Protein AF-A0A914YBI6-F1 (afdb_monomer_lite)

InterPro domains:
  IPR028796 Tetratricopeptide repeat protein 8 [PTHR44177] (3-192)

Radius of gyration: 20.81 Å; chains: 1; bounding box: 53×28×60 Å

pLDDT: mean 79.05, std 12.69, range [45.94, 95.12]

Organism: NCBI:txid310955

Sequence (202 aa):
MIAAWSLKLACFTEEVYVDELENDEAGLADTYMDDNAIATAARPGTSFNRPITSGKGPSPAVRPRSSTGRPISGMARPETRLKTGTMEQALRTSRTSRTARAVSSSTARQVRLGTASMIAQQDGPFVNLGRLNVDKYATDPQINRYLFEYIFMHEGDMRLAHQIAAAATKKSEYKDWYWKNALGKCYYRYGITVAIHLLIQS

Secondary structure (DSSP, 8-state):
-HHHHHHHHHHHHHHT---TTT-----HHHHHT----S-TTPPTTSSSSPPSS------TTTS-B-TTSPBPPSS--S------S-HHHHHHS-TTSSSSS---SSSTHHHHHTTHHHHS-TT--SS-GGG--HHHHHH-TTTHHHHHHIIIIII--HHHHHHHHHHHHHHTTT--HHHHHHHHHHHHHTT-HHHHHHHHH-

Foldseek 3Di:
DLVVVLVVLQVLLVVQDDPPVQLDAFALCCLAVDDPDPDPPDDPPRDPADDPDDDPDDDCVVFPAAPVRHGDDPDATQPQDYNDDHSVVCVVDAQCSRGVDGHDNGSCVLVVLQVVQVVPDPPHHPDDLVPDDLLVQLLDPSRLVSVLSSCVRRNVPLVSSLSSLVNNCVNVVVPDVVSLVSNLSSCVVVVNNVVNVVSVVD

Structure (mmCIF, N/CA/C/O backbone):
data_AF-A0A914YBI6-F1
#
_entry.id   AF-A0A914YBI6-F1
#
loop_
_atom_site.group_PDB
_atom_site.id
_atom_site.type_symbol
_atom_site.label_atom_id
_atom_site.label_alt_id
_atom_site.label_comp_id
_atom_site.label_asym_id
_atom_site.label_entity_id
_atom_site.label_seq_id
_atom_site.pdbx_PDB_ins_code
_atom_site.Cartn_x
_atom_site.Cartn_y
_atom_site.Cartn_z
_atom_site.occupancy
_atom_site.B_iso_or_equiv
_atom_site.auth_seq_id
_atom_site.auth_comp_id
_atom_site.auth_asym_id
_atom_site.auth_atom_id
_atom_site.pdbx_PDB_model_num
ATOM 1 N N . MET A 1 1 ? -7.830 5.668 30.122 1.00 60.09 1 MET A N 1
ATOM 2 C CA . MET A 1 1 ? -7.020 4.504 29.687 1.00 60.09 1 MET A CA 1
ATOM 3 C C . MET A 1 1 ? -6.775 4.469 28.179 1.00 60.09 1 MET A C 1
ATOM 5 O O . MET A 1 1 ? -5.636 4.233 27.808 1.00 60.09 1 MET A O 1
ATOM 9 N N . ILE A 1 2 ? -7.765 4.761 27.320 1.00 73.06 2 ILE A N 1
ATOM 10 C CA . ILE A 1 2 ? -7.599 4.730 25.846 1.00 73.06 2 ILE A CA 1
ATOM 11 C C . ILE A 1 2 ? -6.466 5.654 25.354 1.00 73.06 2 ILE A C 1
ATOM 13 O O . ILE A 1 2 ? -5.657 5.219 24.548 1.00 73.06 2 ILE A O 1
ATOM 17 N N . ALA A 1 3 ? -6.328 6.859 25.923 1.00 81.75 3 ALA A N 1
ATOM 18 C CA . ALA A 1 3 ? -5.287 7.819 25.532 1.00 81.75 3 ALA A CA 1
ATOM 19 C C . ALA A 1 3 ? -3.837 7.333 25.755 1.00 81.75 3 ALA A C 1
ATOM 21 O O . ALA A 1 3 ? -2.952 7.621 24.958 1.00 81.75 3 ALA A O 1
ATOM 22 N N . ALA A 1 4 ? -3.577 6.582 26.832 1.00 87.56 4 ALA A N 1
ATOM 23 C CA . ALA A 1 4 ? -2.241 6.031 27.085 1.00 87.56 4 ALA A CA 1
ATOM 24 C C . ALA A 1 4 ? -1.927 4.866 26.132 1.00 87.56 4 ALA A C 1
ATOM 26 O O . ALA A 1 4 ? -0.788 4.690 25.707 1.00 87.56 4 ALA A O 1
ATOM 27 N N . TRP A 1 5 ? -2.953 4.088 25.776 1.00 89.25 5 TRP A N 1
ATOM 28 C CA . TRP A 1 5 ? -2.849 3.017 24.789 1.00 89.25 5 TRP A CA 1
ATOM 29 C C . TRP A 1 5 ? -2.563 3.560 23.390 1.00 89.25 5 TRP A C 1
ATOM 31 O O . TRP A 1 5 ? -1.611 3.114 22.758 1.00 89.25 5 TRP A O 1
ATOM 41 N N . SER A 1 6 ? -3.330 4.550 22.929 1.00 90.69 6 SER A N 1
ATOM 42 C CA . SER A 1 6 ? -3.111 5.184 21.626 1.00 90.69 6 SER A CA 1
ATOM 43 C C . SER A 1 6 ? -1.732 5.834 21.533 1.00 90.69 6 SER A C 1
ATOM 45 O O . SER A 1 6 ? -1.057 5.667 20.524 1.00 90.69 6 SER A O 1
ATOM 47 N N . LEU A 1 7 ? -1.275 6.497 22.604 1.00 91.81 7 LEU A N 1
ATOM 48 C CA . LEU A 1 7 ? 0.065 7.081 22.655 1.00 91.81 7 LEU A CA 1
ATOM 49 C C . LEU A 1 7 ? 1.153 6.012 22.506 1.00 91.81 7 LEU A C 1
ATOM 51 O O . LEU A 1 7 ? 2.072 6.183 21.716 1.00 91.81 7 LEU A O 1
ATOM 55 N N . LYS A 1 8 ? 1.034 4.890 23.223 1.00 90.62 8 LYS A N 1
ATOM 56 C CA . LYS A 1 8 ? 2.017 3.805 23.140 1.00 90.62 8 LYS A CA 1
ATOM 57 C C . LYS A 1 8 ? 2.046 3.148 21.754 1.00 90.62 8 LYS A C 1
ATOM 59 O O . LYS A 1 8 ? 3.130 2.891 21.243 1.00 90.62 8 LYS A O 1
ATOM 64 N N . LEU A 1 9 ? 0.882 2.939 21.127 1.00 91.19 9 LEU A N 1
ATOM 65 C CA . LEU A 1 9 ? 0.789 2.459 19.739 1.00 91.19 9 LEU A CA 1
ATOM 66 C C . LEU A 1 9 ? 1.473 3.421 18.760 1.00 91.19 9 LEU A C 1
ATOM 68 O O . LEU A 1 9 ? 2.223 2.979 17.891 1.00 91.19 9 LEU A O 1
ATOM 72 N N . ALA A 1 10 ? 1.246 4.726 18.927 1.00 91.56 10 ALA A N 1
ATOM 73 C CA . ALA A 1 10 ? 1.882 5.749 18.108 1.00 91.56 10 ALA A CA 1
ATOM 74 C C . ALA A 1 10 ? 3.407 5.726 18.279 1.00 91.56 10 ALA A C 1
ATOM 76 O O . ALA A 1 10 ? 4.119 5.649 17.287 1.00 91.56 10 ALA A O 1
ATOM 77 N N . CYS A 1 11 ? 3.917 5.686 19.516 1.00 90.94 11 CYS A N 1
ATOM 78 C CA . CYS A 1 11 ? 5.358 5.612 19.770 1.00 90.94 11 CYS A CA 1
ATOM 79 C C . CYS A 1 11 ? 6.018 4.396 19.103 1.00 90.94 11 CYS A C 1
ATOM 81 O O . CYS A 1 11 ? 7.064 4.550 18.482 1.00 90.94 11 CYS A O 1
ATOM 83 N N . PHE A 1 12 ? 5.403 3.211 19.184 1.00 88.06 12 PHE A N 1
ATOM 84 C CA . PHE A 1 12 ? 5.944 2.021 18.516 1.00 88.06 12 PHE A CA 1
ATOM 85 C C . PHE A 1 12 ? 5.906 2.114 16.999 1.00 88.06 12 PHE A C 1
ATOM 87 O O . PHE A 1 12 ? 6.807 1.620 16.332 1.00 88.06 12 PHE A O 1
ATOM 94 N N . THR A 1 13 ? 4.872 2.743 16.451 1.00 89.62 13 THR A N 1
ATOM 95 C CA . THR A 1 13 ? 4.771 2.955 15.006 1.00 89.62 13 THR A CA 1
ATOM 96 C C . THR A 1 13 ? 5.862 3.912 14.532 1.00 89.62 13 THR A C 1
ATOM 98 O O . THR A 1 13 ? 6.544 3.609 13.560 1.00 89.62 13 THR A O 1
ATOM 101 N N . GLU A 1 14 ? 6.055 5.029 15.235 1.00 89.38 14 GLU A N 1
ATOM 102 C CA . GLU A 1 14 ? 7.053 6.058 14.912 1.00 89.38 14 GLU A CA 1
ATOM 103 C C . GLU A 1 14 ? 8.492 5.529 14.986 1.00 89.38 14 GLU A C 1
ATOM 105 O O . GLU A 1 14 ? 9.326 5.904 14.168 1.00 89.38 14 GLU A O 1
ATOM 110 N N . GLU A 1 15 ? 8.791 4.609 15.910 1.00 86.38 15 GLU A N 1
ATOM 111 C CA . GLU A 1 15 ? 10.123 3.995 16.030 1.00 86.38 15 GLU A CA 1
ATOM 112 C C . GLU A 1 15 ? 10.554 3.248 14.756 1.00 86.38 15 GLU A C 1
ATOM 114 O O . GLU A 1 15 ? 11.732 3.242 14.396 1.00 86.38 15 GLU A O 1
ATOM 119 N N . VAL A 1 16 ? 9.597 2.639 14.056 1.00 84.50 16 VAL A N 1
ATOM 120 C CA . VAL A 1 16 ? 9.834 1.844 12.842 1.00 84.50 16 VAL A CA 1
ATOM 121 C C . VAL A 1 16 ? 9.256 2.494 11.589 1.00 84.50 16 VAL A C 1
ATOM 123 O O . VAL A 1 16 ? 9.200 1.855 10.536 1.00 84.50 16 VAL A O 1
ATOM 126 N N . TYR A 1 17 ? 8.809 3.745 11.691 1.00 85.81 17 TYR A N 1
ATOM 127 C CA . TYR A 1 17 ? 8.121 4.413 10.602 1.00 85.81 17 TYR A CA 1
ATOM 128 C C . TYR A 1 17 ? 9.059 4.594 9.409 1.00 85.81 17 TYR A C 1
ATOM 130 O O . TYR A 1 17 ? 10.155 5.148 9.507 1.00 85.81 17 TYR A O 1
ATOM 138 N N . VAL A 1 18 ? 8.594 4.140 8.250 1.00 83.38 18 VAL A N 1
ATOM 139 C CA . VAL A 1 18 ? 9.231 4.373 6.958 1.00 83.38 18 VAL A CA 1
ATOM 140 C C . VAL A 1 18 ? 8.141 4.839 6.010 1.00 83.38 18 VAL A C 1
ATOM 142 O O . VAL A 1 18 ? 7.058 4.254 5.981 1.00 83.38 18 VAL A O 1
ATOM 145 N N . ASP A 1 19 ? 8.418 5.885 5.232 1.00 84.50 19 ASP A N 1
ATOM 146 C CA . ASP A 1 19 ? 7.475 6.333 4.213 1.00 84.50 19 ASP A CA 1
ATOM 147 C C . ASP A 1 19 ? 7.221 5.203 3.205 1.00 84.50 19 ASP A C 1
ATOM 149 O O . ASP A 1 19 ? 8.144 4.694 2.565 1.00 84.50 19 ASP A O 1
ATOM 153 N N . GLU A 1 20 ? 5.954 4.821 3.051 1.00 79.62 20 GLU A N 1
ATOM 154 C CA . GLU A 1 20 ? 5.527 3.768 2.131 1.00 79.62 20 GLU A CA 1
ATOM 155 C C . GLU A 1 20 ? 5.926 4.064 0.685 1.00 79.62 20 GLU A C 1
ATOM 157 O O . GLU A 1 20 ? 6.223 3.134 -0.061 1.00 79.62 20 GLU A O 1
ATOM 162 N N . LEU A 1 21 ? 5.963 5.341 0.289 1.00 79.75 21 LEU A N 1
ATOM 163 C CA . LEU A 1 21 ? 6.375 5.735 -1.060 1.00 79.75 21 LEU A CA 1
ATOM 164 C C . LEU A 1 21 ? 7.871 5.508 -1.300 1.00 79.75 21 LEU A C 1
ATOM 166 O O . LEU A 1 21 ? 8.291 5.290 -2.436 1.00 79.75 21 LEU A O 1
ATOM 170 N N . GLU A 1 22 ? 8.682 5.565 -0.245 1.00 77.12 22 GLU A N 1
ATOM 171 C CA . GLU A 1 22 ? 10.123 5.321 -0.324 1.00 77.12 22 GLU A CA 1
ATOM 172 C C . GLU A 1 22 ? 10.492 3.861 -0.046 1.00 77.12 22 GLU A C 1
ATOM 174 O O . GLU A 1 22 ? 11.567 3.409 -0.446 1.00 77.12 22 GLU A O 1
ATOM 179 N N . ASN A 1 23 ? 9.612 3.116 0.624 1.00 74.88 23 ASN A N 1
ATOM 180 C CA . ASN A 1 23 ? 9.827 1.728 1.020 1.00 74.88 23 ASN A CA 1
ATOM 181 C C . ASN A 1 23 ? 9.500 0.703 -0.079 1.00 74.88 23 ASN A C 1
ATOM 183 O O . ASN A 1 23 ? 9.579 -0.502 0.161 1.00 74.88 23 ASN A O 1
ATOM 187 N N . ASP A 1 24 ? 9.119 1.155 -1.270 1.00 73.19 24 ASP A N 1
ATOM 188 C CA . ASP A 1 24 ? 8.814 0.264 -2.381 1.00 73.19 24 ASP A CA 1
ATOM 189 C C . ASP A 1 24 ? 10.095 -0.463 -2.862 1.00 73.19 24 ASP A C 1
ATOM 191 O O . ASP A 1 24 ? 11.118 0.138 -3.211 1.00 73.19 24 ASP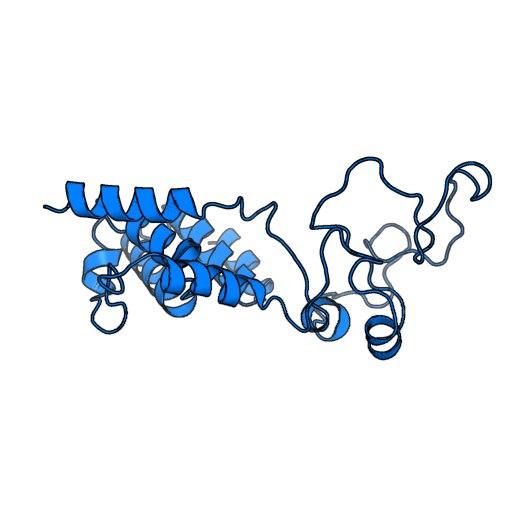 A O 1
ATOM 195 N N . GLU A 1 25 ? 10.077 -1.796 -2.783 1.00 72.94 25 GLU A N 1
ATOM 196 C CA . GLU A 1 25 ? 11.178 -2.688 -3.156 1.00 72.94 25 GLU A CA 1
ATOM 197 C C . GLU A 1 25 ? 10.581 -3.938 -3.807 1.00 72.94 25 GLU A C 1
ATOM 199 O O . GLU A 1 25 ? 9.980 -4.754 -3.123 1.00 72.94 25 GLU A O 1
ATOM 204 N N . ALA A 1 26 ? 10.764 -4.116 -5.118 1.00 75.19 26 ALA A N 1
ATOM 205 C CA . ALA A 1 26 ? 10.322 -5.323 -5.816 1.00 75.19 26 ALA A CA 1
ATOM 206 C C . ALA A 1 26 ? 11.330 -6.460 -5.653 1.00 75.19 26 ALA A C 1
ATOM 208 O O . ALA A 1 26 ? 12.518 -6.321 -5.972 1.00 75.19 26 ALA A O 1
ATOM 209 N N . GLY A 1 27 ? 10.827 -7.624 -5.247 1.00 78.62 27 GLY A N 1
ATOM 210 C CA . GLY A 1 27 ? 11.578 -8.869 -5.290 1.00 78.62 27 GLY A CA 1
ATOM 211 C C . GLY A 1 27 ? 11.772 -9.406 -6.712 1.00 78.62 27 GLY A C 1
ATOM 212 O O . GLY A 1 27 ? 11.232 -8.905 -7.706 1.00 78.62 27 GLY A O 1
ATOM 213 N N . LEU A 1 28 ? 12.535 -10.496 -6.812 1.00 80.50 28 LEU A N 1
ATOM 214 C CA . LEU A 1 28 ? 12.681 -11.257 -8.057 1.00 80.50 28 LEU A CA 1
ATOM 215 C C . LEU A 1 28 ? 11.335 -11.801 -8.562 1.00 80.50 28 LEU A C 1
ATOM 217 O O . LEU A 1 28 ? 11.080 -11.730 -9.762 1.00 80.50 28 LEU A O 1
ATOM 221 N N . ALA A 1 29 ? 10.484 -12.320 -7.674 1.00 82.00 29 ALA A N 1
ATOM 222 C CA . ALA A 1 29 ? 9.153 -12.815 -8.018 1.00 82.00 29 ALA A CA 1
ATOM 223 C C . ALA A 1 29 ? 8.290 -11.697 -8.618 1.00 82.00 29 ALA A C 1
ATOM 225 O O . ALA A 1 29 ? 7.817 -11.835 -9.740 1.00 82.00 29 ALA A O 1
ATOM 226 N N . ASP A 1 30 ? 8.214 -10.547 -7.951 1.00 79.06 30 ASP A N 1
ATOM 227 C CA . ASP A 1 30 ? 7.430 -9.396 -8.416 1.00 79.06 30 ASP A CA 1
ATOM 228 C C . ASP A 1 30 ? 7.964 -8.837 -9.751 1.00 79.06 30 ASP A C 1
ATOM 230 O O . ASP A 1 30 ? 7.225 -8.328 -10.582 1.00 79.06 30 ASP A O 1
ATOM 234 N N . THR A 1 31 ? 9.267 -8.964 -10.020 1.00 79.56 31 THR A N 1
ATOM 235 C CA . THR A 1 31 ? 9.859 -8.476 -11.279 1.00 79.56 31 THR A CA 1
ATOM 236 C C . THR A 1 31 ? 9.624 -9.423 -12.466 1.00 79.56 31 THR A C 1
ATOM 238 O O . THR A 1 31 ? 9.499 -8.979 -13.616 1.00 79.56 31 THR A O 1
ATOM 241 N N . TYR A 1 32 ? 9.644 -10.737 -12.223 1.00 81.06 32 TYR A N 1
ATOM 242 C CA . TYR A 1 32 ? 9.711 -11.754 -13.280 1.00 81.06 32 TYR A CA 1
ATOM 243 C C . TYR A 1 32 ? 8.461 -12.624 -13.409 1.00 81.06 32 TYR A C 1
ATOM 245 O O . TYR A 1 32 ? 8.204 -13.097 -14.513 1.00 81.06 32 TYR A O 1
ATOM 253 N N . MET A 1 33 ? 7.726 -12.846 -12.322 1.00 81.88 33 MET A N 1
ATOM 254 C CA . MET A 1 33 ? 6.535 -13.701 -12.271 1.00 81.88 33 MET A CA 1
ATOM 255 C C . MET A 1 33 ? 5.233 -12.897 -12.279 1.00 81.88 33 MET A C 1
ATOM 257 O O . MET A 1 33 ? 4.216 -13.437 -12.697 1.00 81.88 33 MET A O 1
ATOM 261 N N . ASP A 1 34 ? 5.261 -11.631 -11.850 1.00 74.44 34 ASP A N 1
ATOM 262 C CA . ASP A 1 34 ? 4.101 -10.745 -11.946 1.00 74.44 34 ASP A CA 1
ATOM 263 C C . ASP A 1 34 ? 3.957 -10.189 -13.376 1.00 74.44 34 ASP A C 1
ATOM 265 O O . ASP A 1 34 ? 4.899 -9.608 -13.937 1.00 74.44 34 ASP A O 1
ATOM 269 N N . ASP A 1 35 ? 2.781 -10.390 -13.975 1.00 75.19 35 ASP A N 1
ATOM 270 C CA . ASP A 1 35 ? 2.448 -9.958 -15.338 1.00 75.19 35 ASP A CA 1
ATOM 271 C C . ASP A 1 35 ? 1.210 -9.056 -15.351 1.00 75.19 35 ASP A C 1
ATOM 273 O O . ASP A 1 35 ? 0.178 -9.336 -15.954 1.00 75.19 35 ASP A O 1
ATOM 277 N N . ASN A 1 36 ? 1.333 -7.929 -14.654 1.00 77.88 36 ASN A N 1
ATOM 278 C CA . ASN A 1 36 ? 0.318 -6.876 -14.616 1.00 77.88 36 ASN A CA 1
ATOM 279 C C . ASN A 1 36 ? 0.344 -5.951 -15.858 1.00 77.88 36 ASN A C 1
ATOM 281 O O . ASN A 1 36 ? -0.454 -5.016 -15.964 1.00 77.88 36 ASN A O 1
ATOM 285 N N . ALA A 1 37 ? 1.269 -6.157 -16.804 1.00 78.81 37 ALA A N 1
ATOM 286 C CA . ALA A 1 37 ? 1.406 -5.310 -17.986 1.00 78.81 37 ALA A CA 1
ATOM 287 C C . ALA A 1 37 ? 0.453 -5.756 -19.108 1.00 78.81 37 ALA A C 1
ATOM 289 O O . ALA A 1 37 ? 0.643 -6.794 -19.726 1.00 78.81 37 ALA A O 1
ATOM 290 N N . ILE A 1 38 ? -0.529 -4.915 -19.448 1.00 83.06 38 ILE A N 1
ATOM 291 C CA . ILE A 1 38 ? -1.518 -5.228 -20.499 1.00 83.06 38 ILE A CA 1
ATOM 292 C C . ILE A 1 38 ? -0.862 -5.349 -21.888 1.00 83.06 38 ILE A C 1
ATOM 294 O O . ILE A 1 38 ? -1.262 -6.168 -22.713 1.00 83.06 38 ILE A O 1
ATOM 298 N N . ALA A 1 39 ? 0.141 -4.512 -22.172 1.00 81.62 39 ALA A N 1
ATOM 299 C CA . ALA A 1 39 ? 0.801 -4.462 -23.472 1.00 81.62 39 ALA A CA 1
ATOM 300 C C . ALA A 1 39 ? 2.165 -5.165 -23.437 1.00 81.62 39 ALA A C 1
ATOM 302 O O . ALA A 1 39 ? 3.121 -4.658 -22.850 1.00 81.62 39 ALA A O 1
ATOM 303 N N . THR A 1 40 ? 2.281 -6.285 -24.149 1.00 80.19 40 THR A N 1
ATOM 304 C CA . THR A 1 40 ? 3.539 -7.039 -24.306 1.00 80.19 40 THR A CA 1
ATOM 305 C C . THR A 1 40 ? 4.517 -6.367 -25.275 1.00 80.19 40 THR A C 1
ATOM 307 O O . THR A 1 40 ? 5.728 -6.397 -25.065 1.00 80.19 40 THR A O 1
ATOM 310 N N . ALA A 1 41 ? 3.996 -5.701 -26.311 1.00 82.38 41 ALA A N 1
ATOM 311 C CA . ALA A 1 41 ? 4.760 -4.971 -27.324 1.00 82.38 41 ALA A CA 1
ATOM 312 C C . ALA A 1 41 ? 4.323 -3.498 -27.385 1.00 82.38 41 ALA A C 1
ATOM 314 O O . ALA A 1 41 ? 3.812 -3.010 -28.395 1.00 82.38 41 ALA A O 1
ATOM 315 N N . ALA A 1 42 ? 4.485 -2.788 -26.268 1.00 82.44 42 ALA A N 1
ATOM 316 C CA . ALA A 1 42 ? 4.172 -1.366 -26.195 1.00 82.44 42 ALA A CA 1
ATOM 317 C C . ALA A 1 42 ? 4.996 -0.556 -27.214 1.00 82.44 42 ALA A C 1
ATOM 319 O O . ALA A 1 42 ? 6.178 -0.827 -27.447 1.00 82.44 42 ALA A O 1
ATOM 320 N N . ARG A 1 43 ? 4.377 0.472 -27.806 1.00 83.25 43 ARG A N 1
ATOM 321 C CA . ARG A 1 43 ? 5.073 1.383 -28.722 1.00 83.25 43 ARG A CA 1
ATOM 322 C C . ARG A 1 43 ? 6.233 2.079 -27.985 1.00 83.25 43 ARG A C 1
ATOM 324 O O . ARG A 1 43 ? 6.131 2.347 -26.784 1.00 83.25 43 ARG A O 1
ATOM 331 N N . PRO A 1 44 ? 7.346 2.406 -28.669 1.00 81.31 44 PRO A N 1
ATOM 332 C CA . PRO A 1 44 ? 8.437 3.148 -28.045 1.00 81.31 44 PRO A CA 1
ATOM 333 C C . PRO A 1 44 ? 7.934 4.448 -27.403 1.00 81.31 44 PRO A C 1
ATOM 335 O O . PRO A 1 44 ? 7.247 5.234 -28.048 1.00 81.31 44 PRO A O 1
ATOM 338 N N . GLY A 1 45 ? 8.271 4.661 -26.129 1.00 80.44 45 GLY A N 1
ATOM 339 C CA . GLY A 1 45 ? 7.836 5.832 -25.360 1.00 80.44 45 GLY A CA 1
ATOM 340 C C . GLY A 1 45 ? 6.488 5.688 -24.644 1.00 80.44 45 GLY A C 1
ATOM 341 O O . GLY A 1 45 ? 6.154 6.560 -23.851 1.00 80.44 45 GLY A O 1
ATOM 342 N N . THR A 1 46 ? 5.742 4.595 -24.846 1.00 86.38 46 THR A N 1
ATOM 343 C CA . THR A 1 46 ? 4.467 4.340 -24.142 1.00 86.38 46 THR A CA 1
ATOM 344 C C . THR A 1 46 ? 4.589 3.293 -23.030 1.00 86.38 46 THR A C 1
ATOM 346 O O . THR A 1 46 ? 3.581 2.800 -22.534 1.00 86.38 46 THR A O 1
ATOM 349 N N . SER A 1 47 ? 5.812 2.905 -22.655 1.00 81.75 47 SER A N 1
ATOM 350 C CA . SER A 1 47 ? 6.082 2.049 -21.495 1.00 81.75 47 SER A CA 1
ATOM 351 C C . SER A 1 47 ? 7.415 2.411 -20.842 1.00 81.75 47 SER A C 1
ATOM 353 O O . SER A 1 47 ? 8.288 3.006 -21.477 1.00 81.75 47 SER A O 1
ATOM 355 N N . PHE A 1 48 ? 7.585 2.014 -19.579 1.00 78.62 48 PHE A N 1
ATOM 356 C CA . PHE A 1 48 ? 8.850 2.163 -18.851 1.00 78.62 48 PHE A CA 1
ATOM 357 C C . PHE A 1 48 ? 9.895 1.093 -19.208 1.00 78.62 48 PHE A C 1
ATOM 359 O O . PHE A 1 48 ? 11.074 1.240 -18.855 1.00 78.62 48 PHE A O 1
ATOM 366 N N . ASN A 1 49 ? 9.491 0.035 -19.924 1.00 75.00 49 ASN A N 1
ATOM 367 C CA . ASN A 1 49 ? 10.420 -0.946 -20.474 1.00 75.00 49 ASN A CA 1
ATOM 368 C C . ASN A 1 49 ? 11.303 -0.279 -21.528 1.00 75.00 49 ASN A C 1
ATOM 370 O O . ASN A 1 49 ? 10.864 0.578 -22.294 1.00 75.00 49 ASN A O 1
ATOM 374 N N . ARG A 1 50 ? 12.589 -0.648 -21.545 1.00 66.88 50 ARG A N 1
ATOM 375 C CA . ARG A 1 50 ? 13.554 -0.000 -22.435 1.00 66.88 50 ARG A CA 1
ATOM 376 C C . ARG A 1 50 ? 13.141 -0.241 -23.895 1.00 66.88 50 ARG A C 1
ATOM 378 O O . ARG A 1 50 ? 13.062 -1.404 -24.291 1.00 66.88 50 ARG A O 1
ATOM 385 N N . PRO A 1 51 ? 12.943 0.809 -24.711 1.00 60.38 51 PRO A N 1
ATOM 386 C CA . PRO A 1 51 ? 12.765 0.619 -26.140 1.00 60.38 51 PRO A CA 1
ATOM 387 C C . PRO A 1 51 ? 14.062 0.059 -26.744 1.00 60.38 51 PRO A C 1
ATOM 389 O O . PRO A 1 51 ? 15.164 0.373 -26.293 1.00 60.38 51 PRO A O 1
ATOM 392 N N . ILE A 1 52 ? 13.937 -0.789 -27.766 1.00 61.31 52 ILE A N 1
ATOM 393 C CA . ILE A 1 52 ? 15.081 -1.387 -28.485 1.00 61.31 52 ILE A CA 1
ATOM 394 C C . ILE A 1 52 ? 15.840 -0.321 -29.309 1.00 61.31 52 ILE A C 1
ATOM 396 O O . ILE A 1 52 ? 16.949 -0.556 -29.780 1.00 61.31 52 ILE A O 1
ATOM 400 N N . THR A 1 53 ? 15.278 0.880 -29.454 1.00 61.72 53 THR A N 1
ATOM 401 C CA . THR A 1 53 ? 15.873 1.981 -30.212 1.00 61.72 53 THR A CA 1
ATOM 402 C C . THR A 1 53 ? 17.041 2.641 -29.467 1.00 61.72 53 THR A C 1
ATOM 404 O O . THR A 1 53 ? 17.009 2.847 -28.252 1.00 61.72 53 THR A O 1
ATOM 407 N N . SER A 1 54 ? 18.096 2.995 -30.207 1.00 59.16 54 SER A N 1
ATOM 408 C CA . SER A 1 54 ? 19.265 3.710 -29.684 1.00 59.16 54 SER A CA 1
ATOM 409 C C . SER A 1 54 ? 18.862 5.083 -29.138 1.00 59.16 54 SER A C 1
ATOM 411 O O . SER A 1 54 ? 18.449 5.966 -29.888 1.00 59.16 54 SER A O 1
ATOM 413 N N . GLY A 1 55 ? 18.966 5.267 -27.821 1.00 62.59 55 GLY A N 1
ATOM 414 C CA . GLY A 1 55 ? 18.638 6.534 -27.169 1.00 62.59 55 GLY A CA 1
ATOM 415 C C . GLY A 1 55 ? 19.632 7.644 -27.524 1.00 62.59 55 GLY A C 1
ATOM 416 O O . GLY A 1 55 ? 20.844 7.432 -27.487 1.00 62.59 55 GLY A O 1
ATOM 417 N N . LYS A 1 56 ? 19.122 8.848 -27.810 1.00 65.31 56 LYS A N 1
ATOM 418 C CA . LYS A 1 56 ? 19.915 10.086 -27.841 1.00 65.31 56 LYS A CA 1
ATOM 419 C C . LYS A 1 56 ? 20.339 10.425 -26.408 1.00 65.31 56 LYS A C 1
ATOM 421 O O . LYS A 1 56 ? 19.573 11.018 -25.657 1.00 65.31 56 LYS A O 1
ATOM 426 N N . GLY A 1 57 ? 21.529 9.998 -26.006 1.00 73.50 57 GLY A N 1
ATOM 427 C CA . GLY A 1 57 ? 22.087 10.262 -24.682 1.00 73.50 57 GLY A CA 1
ATOM 428 C C . GLY A 1 57 ? 23.615 10.301 -24.714 1.00 73.50 57 GLY A C 1
ATOM 429 O O . GLY A 1 57 ? 24.209 9.894 -25.715 1.00 73.50 57 GLY A O 1
ATOM 430 N N . PRO A 1 58 ? 24.258 10.798 -23.642 1.00 76.81 58 PRO A N 1
ATOM 431 C CA . PRO A 1 58 ? 25.712 10.853 -23.557 1.00 76.81 58 PRO A CA 1
ATOM 432 C C . PRO A 1 58 ? 26.311 9.462 -23.765 1.00 76.81 58 PRO A C 1
ATOM 434 O O . PRO A 1 58 ? 25.792 8.459 -23.262 1.00 76.81 58 PRO A O 1
ATOM 437 N N . SER A 1 59 ? 27.397 9.409 -24.535 1.00 79.94 59 SER A N 1
ATOM 438 C CA . SER A 1 59 ? 28.067 8.154 -24.843 1.00 79.94 59 SER A CA 1
ATOM 439 C C . SER A 1 59 ? 28.658 7.531 -23.568 1.00 79.94 59 SER A C 1
ATOM 441 O O . SER A 1 59 ? 28.902 8.232 -22.581 1.00 79.94 59 SER A O 1
ATOM 443 N N . PRO A 1 60 ? 28.938 6.218 -23.566 1.00 79.88 60 PRO A N 1
ATOM 444 C CA . PRO A 1 60 ? 29.503 5.534 -22.398 1.00 79.88 60 PRO A CA 1
ATOM 445 C C . PRO A 1 60 ? 30.889 6.062 -22.018 1.00 79.88 60 PRO A C 1
ATOM 447 O O . PRO A 1 60 ? 31.295 5.933 -20.870 1.00 79.88 60 PRO A O 1
ATOM 450 N N . ALA A 1 61 ? 31.591 6.662 -22.985 1.00 84.38 61 ALA A N 1
ATOM 451 C CA . ALA A 1 61 ? 32.866 7.334 -22.775 1.00 84.38 61 ALA A CA 1
ATOM 452 C C . ALA A 1 61 ? 32.720 8.630 -21.958 1.00 84.38 61 ALA A C 1
ATOM 454 O O . ALA A 1 61 ? 33.654 9.023 -21.272 1.00 84.38 61 ALA A O 1
ATOM 455 N N . VAL A 1 62 ? 31.553 9.283 -22.018 1.00 86.31 62 VAL A N 1
ATOM 456 C CA . VAL A 1 62 ? 31.263 10.528 -21.289 1.00 86.31 62 VAL A CA 1
ATOM 457 C C . VAL A 1 62 ? 30.556 10.249 -19.963 1.00 86.31 62 VAL A C 1
ATOM 459 O O . VAL A 1 62 ? 30.792 10.947 -18.981 1.00 86.31 62 VAL A O 1
ATOM 462 N N . ARG A 1 63 ? 29.680 9.236 -19.906 1.00 84.00 63 ARG A N 1
ATOM 463 C CA . ARG A 1 63 ? 28.957 8.875 -18.681 1.00 84.00 63 ARG A CA 1
ATOM 464 C C . ARG A 1 63 ? 28.933 7.359 -18.479 1.00 84.00 63 ARG A C 1
ATOM 466 O O . ARG A 1 63 ? 28.354 6.657 -19.316 1.00 84.00 63 ARG A O 1
ATOM 473 N N . PRO A 1 64 ? 29.471 6.852 -17.352 1.00 84.56 64 PRO A N 1
ATOM 474 C CA . PRO A 1 64 ? 29.371 5.442 -17.013 1.00 84.56 64 PRO A CA 1
ATOM 475 C C . PRO A 1 64 ? 27.914 4.977 -17.007 1.00 84.56 64 PRO A C 1
ATOM 477 O O . PRO A 1 64 ? 26.991 5.724 -16.660 1.00 84.56 64 PRO A O 1
ATOM 480 N N . ARG A 1 65 ? 27.697 3.727 -17.404 1.00 80.56 65 ARG A N 1
ATOM 481 C CA . ARG A 1 65 ? 26.365 3.122 -17.473 1.00 80.56 65 ARG A CA 1
ATOM 482 C C . ARG A 1 65 ? 26.290 1.938 -16.524 1.00 80.56 65 ARG A C 1
ATOM 484 O O . ARG A 1 65 ? 27.282 1.246 -16.318 1.00 80.56 65 ARG A O 1
ATOM 491 N N . SER A 1 66 ? 25.109 1.697 -15.972 1.00 75.50 66 SER A N 1
ATOM 492 C CA . SER A 1 66 ? 24.807 0.450 -15.278 1.00 75.50 66 SER A CA 1
ATOM 493 C C . SER A 1 66 ? 24.875 -0.738 -16.248 1.00 75.50 66 SER A C 1
ATOM 495 O O . SER A 1 66 ? 24.873 -0.570 -17.473 1.00 75.50 66 SER A O 1
ATOM 497 N N . SER A 1 67 ? 24.849 -1.959 -15.707 1.00 68.69 67 SER A N 1
ATOM 498 C CA . SER A 1 67 ? 24.772 -3.204 -16.491 1.00 68.69 67 SER A CA 1
ATOM 499 C C . SER A 1 67 ? 23.569 -3.254 -17.446 1.00 68.69 67 SER A C 1
ATOM 501 O O . SER A 1 67 ? 23.593 -3.963 -18.448 1.00 68.69 67 SER A O 1
ATOM 503 N N . THR A 1 68 ? 22.531 -2.458 -17.182 1.00 67.50 68 THR A N 1
ATOM 504 C CA . THR A 1 68 ? 21.325 -2.343 -18.013 1.00 67.50 68 THR A CA 1
ATOM 505 C C . THR A 1 68 ? 21.442 -1.287 -19.121 1.00 67.50 68 THR A C 1
ATOM 507 O O . THR A 1 68 ? 20.508 -1.075 -19.903 1.00 67.50 68 THR A O 1
ATOM 510 N N . GLY A 1 69 ? 22.598 -0.624 -19.230 1.00 71.38 69 GLY A N 1
ATOM 511 C CA . GLY A 1 69 ? 22.894 0.380 -20.249 1.00 71.38 69 GLY A CA 1
ATOM 512 C C . GLY A 1 69 ? 22.250 1.743 -19.993 1.00 71.38 69 GLY A C 1
ATOM 513 O O . GLY A 1 69 ? 22.295 2.593 -20.883 1.00 71.38 69 GLY A O 1
ATOM 514 N N . ARG A 1 70 ? 21.663 1.977 -18.810 1.00 75.38 70 ARG A N 1
ATOM 515 C CA . ARG A 1 70 ? 21.239 3.320 -18.394 1.00 75.38 70 ARG A CA 1
ATOM 516 C C . ARG A 1 70 ? 22.426 4.072 -17.792 1.00 75.38 70 ARG A C 1
ATOM 518 O O . ARG A 1 70 ? 23.178 3.478 -17.021 1.00 75.38 70 ARG A O 1
ATOM 525 N N . PRO A 1 71 ? 22.616 5.358 -18.114 1.00 80.00 71 PRO A N 1
ATOM 526 C CA . PRO A 1 71 ? 23.614 6.173 -17.436 1.00 80.00 71 PRO A CA 1
ATOM 527 C C . PRO A 1 71 ? 23.379 6.190 -15.922 1.00 80.00 71 PRO A C 1
ATOM 529 O O . PRO A 1 71 ? 22.230 6.265 -15.482 1.00 80.00 71 PRO A O 1
ATOM 532 N N . ILE A 1 72 ? 24.452 6.124 -15.132 1.00 80.94 72 ILE A N 1
ATOM 533 C CA . ILE A 1 72 ? 24.355 6.127 -13.664 1.00 80.94 72 ILE A CA 1
ATOM 534 C C . ILE A 1 72 ? 23.678 7.414 -13.168 1.00 80.94 72 ILE A C 1
ATOM 536 O O . ILE A 1 72 ? 24.037 8.509 -13.606 1.00 80.94 72 ILE A O 1
ATOM 540 N N . SER A 1 73 ? 22.669 7.293 -12.300 1.00 81.62 73 SER A N 1
ATOM 541 C CA . SER A 1 73 ? 21.974 8.434 -11.681 1.00 81.62 73 SER A CA 1
ATOM 542 C C . SER A 1 73 ? 22.824 9.050 -10.566 1.00 81.62 73 SER A C 1
ATOM 544 O O . SER A 1 73 ? 23.568 8.333 -9.906 1.00 81.62 73 SER A O 1
ATOM 546 N N . GLY A 1 74 ? 22.690 10.361 -10.337 1.00 84.62 74 GLY A N 1
ATOM 547 C CA . GLY A 1 74 ? 23.291 11.038 -9.178 1.00 84.62 74 GLY A CA 1
ATOM 548 C C . GLY A 1 74 ? 22.492 10.869 -7.879 1.00 84.62 74 GLY A C 1
ATOM 549 O O . GLY A 1 74 ? 22.990 11.200 -6.813 1.00 84.62 74 GLY A O 1
ATOM 550 N N . MET A 1 75 ? 21.265 10.344 -7.965 1.00 81.88 75 MET A N 1
ATOM 551 C CA . MET A 1 75 ? 20.399 10.067 -6.819 1.00 81.88 75 MET A CA 1
ATOM 552 C C . MET A 1 75 ? 20.096 8.571 -6.753 1.00 81.88 75 MET A C 1
ATOM 554 O O . MET A 1 75 ? 19.557 8.010 -7.714 1.00 81.88 75 MET A O 1
ATOM 558 N N . ALA A 1 76 ? 20.423 7.947 -5.621 1.00 74.06 76 ALA A N 1
ATOM 559 C CA . ALA A 1 76 ? 20.062 6.570 -5.315 1.00 74.06 76 ALA A CA 1
ATOM 560 C C . ALA A 1 76 ? 18.710 6.551 -4.594 1.00 74.06 76 ALA A C 1
ATOM 562 O O . ALA A 1 76 ? 18.550 7.174 -3.548 1.00 74.06 76 ALA A O 1
ATOM 563 N N . ARG A 1 77 ? 17.736 5.837 -5.158 1.00 74.06 77 ARG A N 1
ATOM 564 C CA . ARG A 1 77 ? 16.445 5.552 -4.520 1.00 74.06 77 ARG A CA 1
ATOM 565 C C . ARG A 1 77 ? 16.256 4.033 -4.456 1.00 74.06 77 ARG A C 1
ATOM 567 O O . ARG A 1 77 ? 16.756 3.355 -5.363 1.00 74.06 77 ARG A O 1
ATOM 574 N N . PRO A 1 78 ? 15.577 3.490 -3.426 1.00 66.38 78 PRO A N 1
ATOM 575 C CA . PRO A 1 78 ? 15.249 2.059 -3.349 1.00 66.38 78 PRO A CA 1
ATOM 576 C C . PRO A 1 78 ? 14.612 1.553 -4.655 1.00 66.38 78 PRO A C 1
ATOM 578 O O . PRO A 1 78 ? 15.071 0.575 -5.249 1.00 66.38 78 PRO A O 1
ATOM 581 N N . GLU A 1 79 ? 13.691 2.358 -5.181 1.00 64.38 79 GLU A N 1
ATOM 582 C CA . GLU A 1 79 ? 13.041 2.258 -6.484 1.00 64.38 79 GLU A CA 1
ATOM 583 C C . GLU A 1 79 ? 13.968 2.647 -7.657 1.00 64.38 79 GLU A C 1
ATOM 585 O O . GLU A 1 79 ? 13.992 3.786 -8.128 1.00 64.38 79 GLU A O 1
ATOM 590 N N . THR A 1 80 ? 14.735 1.694 -8.190 1.00 61.94 80 THR A N 1
ATOM 591 C CA . THR A 1 80 ? 15.433 1.849 -9.485 1.00 61.94 80 THR A CA 1
ATOM 592 C C . THR A 1 80 ? 15.152 0.652 -10.395 1.00 61.94 80 THR A C 1
ATOM 594 O O . THR A 1 80 ? 16.040 -0.103 -10.772 1.00 61.94 80 THR A O 1
ATOM 597 N N . ARG A 1 81 ? 13.879 0.427 -10.755 1.00 63.47 81 ARG A N 1
ATOM 598 C CA . ARG A 1 81 ? 13.490 -0.782 -11.502 1.00 63.47 81 ARG A CA 1
ATOM 599 C C . ARG A 1 81 ? 13.979 -0.776 -12.959 1.00 63.47 81 ARG A C 1
ATOM 601 O O . ARG A 1 81 ? 13.707 0.149 -13.727 1.00 63.47 81 ARG A O 1
ATOM 608 N N . LEU A 1 82 ? 14.625 -1.874 -13.366 1.00 59.59 82 LEU A N 1
ATOM 609 C CA . LEU A 1 82 ? 14.730 -2.312 -14.761 1.00 59.59 82 LEU A CA 1
ATOM 610 C C . LEU A 1 82 ? 14.579 -3.836 -14.858 1.00 59.59 82 LEU A C 1
ATOM 612 O O . LEU A 1 82 ? 15.471 -4.585 -14.454 1.00 59.59 82 LEU A O 1
ATOM 616 N N . LYS A 1 83 ? 13.481 -4.288 -15.473 1.00 66.00 83 LYS A N 1
ATOM 617 C CA . LYS A 1 83 ? 13.312 -5.669 -15.939 1.00 66.00 83 LYS A CA 1
ATOM 618 C C . LYS A 1 83 ? 14.239 -5.888 -17.139 1.00 66.00 83 LYS A C 1
ATOM 620 O O . LYS A 1 83 ? 14.009 -5.347 -18.218 1.00 66.00 83 LYS A O 1
ATOM 625 N N . THR A 1 84 ? 15.326 -6.636 -16.947 1.00 61.91 84 THR A N 1
ATOM 626 C CA . THR A 1 84 ? 16.266 -7.001 -18.024 1.00 61.91 84 THR A CA 1
ATOM 627 C C . THR A 1 84 ? 16.752 -8.438 -17.871 1.00 61.91 84 THR A C 1
ATOM 629 O O . THR A 1 84 ? 17.194 -8.827 -16.786 1.00 61.91 84 THR A O 1
ATOM 632 N N . GLY A 1 85 ? 16.737 -9.200 -18.966 1.00 73.06 85 GLY A N 1
ATOM 633 C CA . GLY A 1 85 ? 17.226 -10.581 -19.002 1.00 73.06 85 GLY A CA 1
ATOM 634 C C . GLY A 1 85 ? 16.247 -11.592 -18.409 1.00 73.06 85 GLY A C 1
ATOM 635 O O . GLY A 1 85 ? 15.072 -11.287 -18.230 1.00 73.06 85 GLY A O 1
ATOM 636 N N . THR A 1 86 ? 16.735 -12.791 -18.103 1.00 82.50 86 THR A N 1
ATOM 637 C CA . THR A 1 86 ? 15.957 -13.880 -17.491 1.00 82.50 86 THR A CA 1
ATOM 638 C C . THR A 1 86 ? 16.123 -13.906 -15.968 1.00 82.50 86 THR A C 1
ATOM 640 O O . THR A 1 86 ? 17.053 -13.303 -15.423 1.00 82.50 86 THR A O 1
ATOM 643 N N . MET A 1 87 ? 15.249 -14.636 -15.266 1.00 83.19 87 MET A N 1
ATOM 644 C CA . MET A 1 87 ? 15.393 -14.861 -13.820 1.00 83.19 87 MET A CA 1
ATOM 645 C C . MET A 1 87 ? 16.723 -15.563 -13.483 1.00 83.19 87 MET A C 1
ATOM 647 O O . MET A 1 87 ? 17.394 -15.171 -12.533 1.00 83.19 87 MET A O 1
ATOM 651 N N . GLU A 1 88 ? 17.162 -16.534 -14.291 1.00 85.75 88 GLU A N 1
ATOM 652 C CA . GLU A 1 88 ? 18.455 -17.217 -14.111 1.00 85.75 88 GLU A CA 1
ATOM 653 C C . GLU A 1 88 ? 19.635 -16.234 -14.167 1.00 85.75 88 GLU A C 1
ATOM 655 O O . GLU A 1 88 ? 20.536 -16.271 -13.327 1.00 85.75 88 GLU A O 1
ATOM 660 N N . GLN A 1 89 ? 19.604 -15.291 -15.115 1.00 83.56 89 GLN A N 1
ATOM 661 C CA . GLN A 1 89 ? 20.608 -14.236 -15.196 1.00 83.56 89 GLN A CA 1
ATOM 662 C C . GLN A 1 89 ? 20.571 -13.331 -13.958 1.00 83.56 89 GLN A C 1
ATOM 664 O O . GLN A 1 89 ? 21.624 -12.925 -13.468 1.00 83.56 89 GLN A O 1
ATOM 669 N N . ALA A 1 90 ? 19.383 -13.016 -13.436 1.00 81.31 90 ALA A N 1
ATOM 670 C CA . ALA A 1 90 ? 19.245 -12.207 -12.229 1.00 81.31 90 ALA A CA 1
ATOM 671 C C . ALA A 1 90 ? 19.843 -12.899 -10.992 1.00 81.31 90 ALA A C 1
ATOM 673 O O . ALA A 1 90 ? 20.531 -12.238 -10.220 1.00 81.31 90 ALA A O 1
ATOM 674 N N . LEU A 1 91 ? 19.676 -14.219 -10.854 1.00 84.50 91 LEU A N 1
ATOM 675 C CA . LEU A 1 91 ? 20.265 -15.007 -9.761 1.00 84.50 91 LEU A CA 1
ATOM 676 C C . LEU A 1 91 ? 21.796 -15.092 -9.833 1.00 84.50 91 LEU A C 1
ATOM 678 O O . LEU A 1 91 ? 22.459 -15.136 -8.801 1.00 84.50 91 LEU A O 1
ATOM 682 N N . ARG A 1 92 ? 22.367 -15.093 -11.044 1.00 85.88 92 ARG A N 1
ATOM 683 C CA . ARG A 1 92 ? 23.826 -15.115 -11.264 1.00 85.88 92 ARG A CA 1
ATOM 684 C C . ARG A 1 92 ? 24.493 -13.742 -11.167 1.00 85.88 92 ARG A C 1
ATOM 686 O O . ARG A 1 92 ? 25.718 -13.658 -11.168 1.00 85.88 92 ARG A O 1
ATOM 693 N N . THR A 1 93 ? 23.716 -12.662 -11.119 1.00 82.56 93 THR A N 1
ATOM 694 C CA . THR A 1 93 ? 24.244 -11.295 -11.042 1.00 82.56 93 THR A CA 1
ATOM 695 C C . THR A 1 93 ? 24.323 -10.838 -9.580 1.00 82.56 93 THR A C 1
ATOM 697 O O . THR A 1 93 ? 23.552 -11.284 -8.736 1.00 82.56 93 THR A O 1
ATOM 700 N N . SER A 1 94 ? 25.234 -9.910 -9.261 1.00 81.25 94 SER A N 1
ATOM 701 C CA . SER A 1 94 ? 25.289 -9.283 -7.932 1.00 81.25 94 SER A CA 1
ATOM 702 C C . SER A 1 94 ? 23.923 -8.730 -7.493 1.00 81.25 94 SER A C 1
ATOM 704 O O . SER A 1 94 ? 23.244 -8.037 -8.258 1.00 81.25 94 SER A O 1
ATOM 706 N N . ARG A 1 95 ? 23.557 -8.978 -6.229 1.00 80.31 95 ARG A N 1
ATOM 707 C CA . ARG A 1 95 ? 22.260 -8.606 -5.631 1.00 80.31 95 ARG A CA 1
ATOM 708 C C . ARG A 1 95 ? 22.025 -7.100 -5.508 1.00 80.31 95 ARG A C 1
ATOM 710 O O . ARG A 1 95 ? 20.898 -6.704 -5.267 1.00 80.31 95 ARG A O 1
ATOM 717 N N . THR A 1 96 ? 23.054 -6.271 -5.654 1.00 78.50 96 THR A N 1
ATOM 718 C CA . THR A 1 96 ? 22.958 -4.796 -5.621 1.00 78.50 96 THR A CA 1
ATOM 719 C C . THR A 1 96 ? 23.220 -4.167 -6.988 1.00 78.50 96 THR A C 1
ATOM 721 O O . THR A 1 96 ? 23.318 -2.954 -7.122 1.00 78.50 96 THR A O 1
ATOM 724 N N . SER A 1 97 ? 23.351 -4.983 -8.038 1.00 73.94 97 SER A N 1
ATOM 725 C CA . SER A 1 97 ? 23.707 -4.490 -9.375 1.00 73.94 97 SER A CA 1
ATO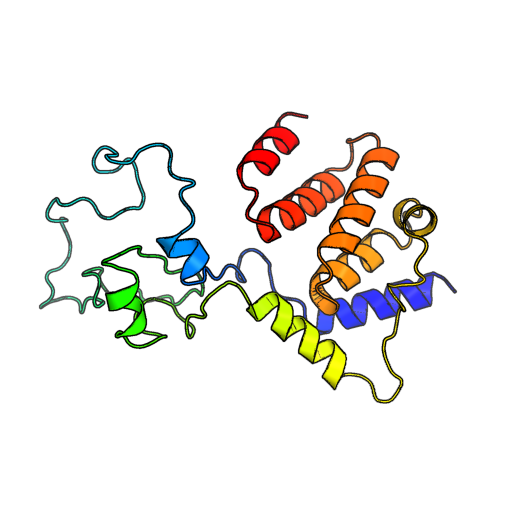M 726 C C . SER A 1 97 ? 22.620 -3.645 -10.046 1.00 73.94 97 SER A C 1
ATOM 728 O O . SER A 1 97 ? 22.916 -2.936 -11.008 1.00 73.94 97 SER A O 1
ATOM 730 N N . ARG A 1 98 ? 21.366 -3.754 -9.590 1.00 71.50 98 ARG A N 1
ATOM 731 C CA . ARG A 1 98 ? 20.188 -3.155 -10.245 1.00 71.50 98 ARG A CA 1
ATOM 732 C C . ARG A 1 98 ? 19.321 -2.309 -9.321 1.00 71.50 98 ARG A C 1
ATOM 734 O O . ARG A 1 98 ? 18.483 -1.575 -9.817 1.00 71.50 98 ARG A O 1
ATOM 741 N N . THR A 1 99 ? 19.519 -2.415 -8.018 1.00 70.19 99 THR A N 1
ATOM 742 C CA . THR A 1 99 ? 18.714 -1.775 -6.976 1.00 70.19 99 THR A CA 1
ATOM 743 C C . THR A 1 99 ? 19.657 -1.170 -5.948 1.00 70.19 99 THR A C 1
ATOM 745 O O . THR A 1 99 ? 20.759 -1.679 -5.733 1.00 70.19 99 THR A O 1
ATOM 748 N N . ALA A 1 100 ? 19.231 -0.104 -5.270 1.00 73.62 100 ALA A N 1
ATOM 749 C CA . ALA A 1 100 ? 20.046 0.538 -4.234 1.00 73.62 100 ALA A CA 1
ATOM 750 C C . ALA A 1 100 ? 20.296 -0.366 -3.006 1.00 73.62 100 ALA A C 1
ATOM 752 O O . ALA A 1 100 ? 21.143 -0.062 -2.169 1.00 73.62 100 ALA A O 1
ATOM 753 N N . ARG A 1 101 ? 19.564 -1.482 -2.891 1.00 75.31 101 ARG A N 1
ATOM 754 C CA . ARG A 1 101 ? 19.648 -2.466 -1.803 1.00 75.31 101 ARG A CA 1
ATOM 755 C C . ARG A 1 101 ? 19.721 -3.883 -2.364 1.00 75.31 101 ARG A C 1
ATOM 757 O O . ARG A 1 101 ? 19.391 -4.115 -3.522 1.00 75.31 101 ARG A O 1
ATOM 764 N N . ALA A 1 102 ? 20.187 -4.831 -1.555 1.00 78.56 102 ALA A N 1
ATOM 765 C CA . ALA A 1 102 ? 20.308 -6.224 -1.977 1.00 78.56 102 ALA A CA 1
ATOM 766 C C . ALA A 1 102 ? 18.929 -6.864 -2.230 1.00 78.56 102 ALA A C 1
ATOM 768 O O . ALA A 1 102 ? 18.136 -6.963 -1.292 1.00 78.56 102 ALA A O 1
ATOM 769 N N . VAL A 1 103 ? 18.702 -7.337 -3.461 1.00 77.50 103 VAL A N 1
ATOM 770 C CA . VAL A 1 103 ? 17.459 -7.991 -3.910 1.00 77.50 103 VAL A CA 1
ATOM 771 C C . VAL A 1 103 ? 17.206 -9.316 -3.174 1.00 77.50 103 VAL A C 1
ATOM 773 O O . VAL A 1 103 ? 18.129 -10.116 -2.972 1.00 77.50 103 VAL A O 1
ATOM 776 N N . SER A 1 104 ? 15.938 -9.567 -2.828 1.00 77.69 104 SER A N 1
ATOM 777 C CA . SER A 1 104 ? 15.403 -10.822 -2.274 1.00 77.69 104 SER A CA 1
ATOM 778 C C . SER A 1 104 ? 14.450 -11.544 -3.242 1.00 77.69 104 SER A C 1
ATOM 780 O O . SER A 1 104 ? 14.032 -10.993 -4.260 1.00 77.69 104 SER A O 1
ATOM 782 N N . SER A 1 105 ? 14.121 -12.807 -2.942 1.00 76.88 105 SER A N 1
ATOM 783 C CA . SER A 1 105 ? 13.253 -13.656 -3.777 1.00 76.88 105 SER A CA 1
ATOM 784 C C . SER A 1 105 ? 11.842 -13.086 -3.945 1.00 76.88 105 SER A C 1
ATOM 786 O O . SER A 1 105 ? 11.371 -12.975 -5.070 1.00 76.88 105 SER A O 1
ATOM 788 N N . SER A 1 106 ? 11.201 -12.670 -2.858 1.00 73.69 106 SER A N 1
ATOM 789 C CA . SER A 1 106 ? 9.999 -11.828 -2.861 1.00 73.69 106 SER A CA 1
ATOM 790 C C . SER A 1 106 ? 10.257 -10.569 -2.037 1.00 73.69 106 SER A C 1
ATOM 792 O O . SER A 1 106 ? 11.334 -10.442 -1.436 1.00 73.69 106 SER A O 1
ATOM 794 N N . THR A 1 107 ? 9.280 -9.665 -1.969 1.00 67.31 107 THR A N 1
ATOM 795 C CA . THR A 1 107 ? 9.239 -8.514 -1.045 1.00 67.31 107 THR A CA 1
ATOM 796 C C . THR A 1 107 ? 9.112 -8.979 0.424 1.00 67.31 107 THR A C 1
ATOM 798 O O . THR A 1 107 ? 8.207 -8.636 1.174 1.00 67.31 107 THR A O 1
ATOM 801 N N . ALA A 1 108 ? 10.042 -9.828 0.868 1.00 48.78 108 ALA A N 1
ATOM 802 C CA . ALA A 1 108 ? 10.062 -10.499 2.165 1.00 48.78 108 ALA A CA 1
ATOM 803 C C . ALA A 1 108 ? 10.607 -9.610 3.300 1.00 48.78 108 ALA A C 1
ATOM 805 O O . ALA A 1 108 ? 10.710 -10.056 4.444 1.00 48.78 108 ALA A O 1
ATOM 806 N N . ARG A 1 109 ? 10.979 -8.350 3.023 1.00 51.44 109 ARG A N 1
ATOM 807 C CA . ARG A 1 109 ? 11.439 -7.421 4.069 1.00 51.44 109 ARG A CA 1
ATOM 808 C C . ARG A 1 109 ? 10.321 -6.889 4.949 1.00 51.44 109 ARG A C 1
ATOM 810 O O . ARG A 1 109 ? 10.610 -6.537 6.084 1.00 51.44 109 ARG A O 1
ATOM 817 N N . GLN A 1 110 ? 9.072 -6.902 4.495 1.00 54.44 110 GLN A N 1
ATOM 818 C CA . GLN A 1 110 ? 7.945 -6.549 5.364 1.00 54.44 110 GLN A CA 1
ATOM 819 C C . GLN A 1 110 ? 7.806 -7.566 6.509 1.00 54.44 110 GLN A C 1
ATOM 821 O O . GLN A 1 110 ? 7.544 -7.182 7.640 1.00 54.44 110 GLN A O 1
ATOM 826 N N . VAL A 1 111 ? 8.148 -8.836 6.254 1.00 49.75 111 VAL A N 1
ATOM 827 C CA . VAL A 1 111 ? 8.253 -9.876 7.292 1.00 49.75 111 VAL A CA 1
ATOM 828 C C . VAL A 1 111 ? 9.448 -9.632 8.221 1.00 49.75 111 VAL A C 1
ATOM 830 O O . VAL A 1 111 ? 9.357 -9.882 9.417 1.00 49.75 111 VAL A O 1
ATOM 833 N N . ARG A 1 112 ? 10.575 -9.112 7.703 1.00 45.94 112 ARG A N 1
ATOM 834 C CA . ARG A 1 112 ? 11.759 -8.812 8.529 1.00 45.94 112 ARG A CA 1
ATOM 835 C C . ARG A 1 112 ? 11.638 -7.532 9.359 1.00 45.94 112 ARG A C 1
ATOM 837 O O . ARG A 1 112 ? 12.270 -7.478 10.413 1.00 45.94 112 ARG A O 1
ATOM 844 N N . LEU A 1 113 ? 10.824 -6.556 8.950 1.00 49.25 113 LEU A N 1
ATOM 845 C CA . LEU A 1 113 ? 10.406 -5.460 9.836 1.00 49.25 113 LEU A CA 1
ATOM 846 C C . LEU A 1 113 ? 9.645 -6.018 11.054 1.00 49.25 113 LEU A C 1
ATOM 848 O O . LEU A 1 113 ? 9.924 -5.614 12.175 1.00 49.25 113 LEU A O 1
ATOM 852 N N . GLY A 1 114 ? 8.839 -7.069 10.858 1.00 49.81 114 GLY A N 1
ATOM 853 C CA . GLY A 1 114 ? 8.215 -7.847 11.937 1.00 49.81 114 GLY A CA 1
ATOM 854 C C . GLY A 1 114 ? 9.180 -8.648 12.831 1.00 49.81 114 GLY A C 1
ATOM 855 O O . GLY A 1 114 ? 8.748 -9.237 13.812 1.00 49.81 114 GLY A O 1
ATOM 856 N N . THR A 1 115 ? 10.492 -8.679 12.551 1.00 47.44 115 THR A N 1
ATOM 857 C CA . THR A 1 115 ? 11.495 -9.190 13.516 1.00 47.44 115 THR A CA 1
ATOM 858 C C . THR A 1 115 ? 12.026 -8.100 14.445 1.00 47.44 115 THR A C 1
ATOM 860 O O . THR A 1 115 ? 12.584 -8.434 15.486 1.00 47.44 115 THR A O 1
ATOM 863 N N . ALA A 1 116 ? 11.860 -6.811 14.118 1.00 48.12 116 ALA A N 1
ATOM 864 C CA . ALA A 1 116 ? 12.204 -5.728 15.041 1.00 48.12 116 ALA A CA 1
ATOM 865 C C . ALA A 1 116 ? 11.273 -5.743 16.265 1.00 48.12 116 ALA A C 1
ATOM 867 O O . ALA A 1 116 ? 11.757 -5.642 17.389 1.00 48.12 116 ALA A O 1
ATOM 868 N N . SER A 1 117 ? 9.978 -6.023 16.069 1.00 50.59 117 SER A N 1
ATOM 869 C CA . SER A 1 117 ? 9.020 -6.241 17.164 1.00 50.59 117 SER A CA 1
ATOM 870 C C . SER A 1 117 ? 9.370 -7.459 18.037 1.00 50.59 117 SER A C 1
ATOM 872 O O . SER A 1 117 ? 9.129 -7.437 19.242 1.00 50.59 117 SER A O 1
ATOM 874 N N . MET A 1 118 ? 10.020 -8.490 17.475 1.00 50.03 118 MET A N 1
ATOM 875 C CA . MET A 1 118 ? 10.544 -9.635 18.241 1.00 50.03 118 MET A CA 1
ATOM 876 C C . MET A 1 118 ? 11.813 -9.311 19.045 1.00 50.03 118 MET A C 1
ATOM 878 O O . MET A 1 118 ? 12.089 -9.982 20.037 1.00 50.03 118 MET A O 1
ATOM 882 N N . ILE A 1 119 ? 12.601 -8.318 18.622 1.00 51.91 119 ILE A N 1
ATOM 883 C CA . ILE A 1 119 ? 13.825 -7.884 19.319 1.00 51.91 119 ILE A CA 1
ATOM 884 C C . ILE A 1 119 ? 13.500 -6.843 20.410 1.00 51.91 119 ILE A C 1
ATOM 886 O O . ILE A 1 119 ? 14.248 -6.719 21.378 1.00 51.91 119 ILE A O 1
ATOM 890 N N . ALA A 1 120 ? 12.382 -6.119 20.288 1.00 53.41 120 ALA A N 1
A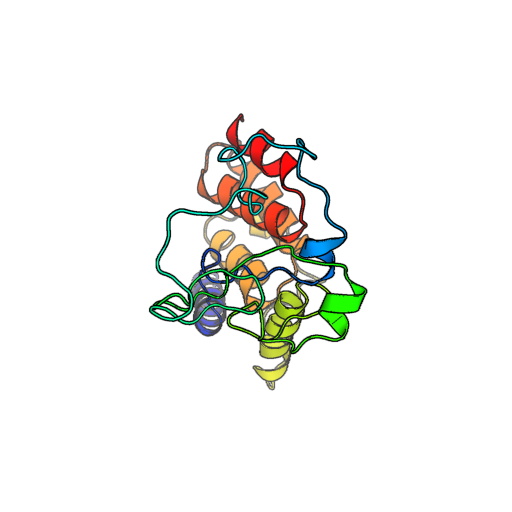TOM 891 C CA . ALA A 1 120 ? 12.134 -4.890 21.040 1.00 53.41 120 ALA A CA 1
ATOM 892 C C . ALA A 1 120 ? 11.559 -5.040 22.463 1.00 53.41 120 ALA A C 1
ATOM 894 O O . ALA A 1 120 ? 11.520 -4.039 23.177 1.00 53.41 120 ALA A O 1
ATOM 895 N N . GLN A 1 121 ? 11.123 -6.217 22.938 1.00 57.41 121 GLN A N 1
ATOM 896 C CA . GLN A 1 121 ? 10.501 -6.285 24.273 1.00 57.41 121 GLN A CA 1
ATOM 897 C C . GLN A 1 121 ? 10.818 -7.546 25.079 1.00 57.41 121 GLN A C 1
ATOM 899 O O . GLN A 1 121 ? 10.381 -8.647 24.757 1.00 57.41 121 GLN A O 1
ATOM 904 N N . GLN A 1 122 ? 11.502 -7.340 26.211 1.00 59.03 122 GLN A N 1
ATOM 905 C CA . GLN A 1 122 ? 11.694 -8.349 27.262 1.00 59.03 122 GLN A CA 1
ATOM 906 C C . GLN A 1 122 ? 10.355 -8.845 27.852 1.00 59.03 122 GLN A C 1
ATOM 908 O O . GLN A 1 122 ? 10.286 -9.981 28.310 1.00 59.03 122 GLN A O 1
ATOM 913 N N . ASP A 1 123 ? 9.292 -8.031 27.774 1.00 67.38 123 ASP A N 1
ATOM 914 C CA . ASP A 1 123 ? 7.952 -8.309 28.321 1.00 67.38 123 ASP A CA 1
ATOM 915 C C . ASP A 1 123 ? 6.958 -8.934 27.312 1.00 67.38 123 ASP A C 1
ATOM 917 O O . ASP A 1 123 ? 5.779 -9.116 27.625 1.00 67.38 123 ASP A O 1
ATOM 921 N N . GLY A 1 124 ? 7.406 -9.287 26.101 1.00 71.38 124 GLY A N 1
ATOM 922 C CA . GLY A 1 124 ? 6.544 -9.842 25.050 1.00 71.38 124 GLY A CA 1
ATOM 923 C C . GLY A 1 124 ? 5.727 -8.790 24.275 1.00 71.38 124 GLY A C 1
ATOM 924 O O . GLY A 1 124 ? 5.938 -7.590 24.444 1.00 71.38 124 GLY A O 1
ATOM 925 N N . PRO A 1 125 ? 4.816 -9.217 23.376 1.00 78.81 125 PRO A N 1
ATOM 926 C CA . PRO A 1 125 ? 4.118 -8.315 22.461 1.00 78.81 125 PRO A CA 1
ATOM 927 C C . PRO A 1 125 ? 3.129 -7.403 23.193 1.00 78.81 125 PRO A C 1
ATOM 929 O O . PRO A 1 125 ? 2.328 -7.864 24.010 1.00 78.81 125 PRO A O 1
ATOM 932 N N . PHE A 1 126 ? 3.128 -6.111 22.847 1.00 84.38 126 PHE A N 1
ATOM 933 C CA . PHE A 1 126 ? 2.257 -5.123 23.486 1.00 84.38 126 PHE A CA 1
ATOM 934 C C . PHE A 1 126 ? 0.761 -5.410 23.291 1.00 84.38 126 PHE A C 1
ATOM 936 O O . PHE A 1 126 ? -0.021 -5.282 24.237 1.00 84.38 126 PHE A O 1
ATOM 943 N N . VAL A 1 127 ? 0.357 -5.815 22.083 1.00 86.62 127 VAL A N 1
ATOM 944 C CA . VAL A 1 127 ? -1.022 -6.209 21.771 1.00 86.62 127 VAL A CA 1
ATOM 945 C C . VAL A 1 127 ? -1.040 -7.647 21.270 1.00 86.62 127 VAL A C 1
ATOM 947 O O . VAL A 1 127 ? -0.380 -7.992 20.296 1.00 86.62 127 VAL A O 1
ATOM 950 N N . ASN A 1 128 ? -1.858 -8.492 21.897 1.00 89.06 128 ASN A N 1
ATOM 951 C CA . ASN A 1 128 ? -2.097 -9.842 21.397 1.00 89.06 128 ASN A CA 1
ATOM 952 C C . ASN A 1 128 ? -3.128 -9.812 20.258 1.00 89.06 128 ASN A C 1
ATOM 954 O O . ASN A 1 128 ? -4.338 -9.788 20.501 1.00 89.06 128 ASN A O 1
ATOM 958 N N . LEU A 1 129 ? -2.633 -9.850 19.021 1.00 87.25 129 LEU A N 1
ATOM 959 C CA . LEU A 1 129 ? -3.448 -9.799 17.807 1.00 87.25 129 LEU A CA 1
ATOM 960 C C . LEU A 1 129 ? -4.460 -10.952 17.703 1.00 87.25 129 LEU A C 1
ATOM 962 O O . LEU A 1 129 ? -5.587 -10.742 17.265 1.00 87.25 129 LEU A O 1
ATOM 966 N N . GLY A 1 130 ? -4.114 -12.151 18.183 1.00 86.56 130 GLY A N 1
ATOM 967 C CA . GLY A 1 130 ? -4.993 -13.326 18.123 1.00 86.56 130 GLY A CA 1
ATOM 968 C C . GLY A 1 130 ? -6.221 -13.251 19.038 1.00 86.56 130 GLY A C 1
ATOM 969 O O . GLY A 1 130 ? -7.157 -14.031 18.877 1.00 86.56 130 GLY A O 1
ATOM 970 N N .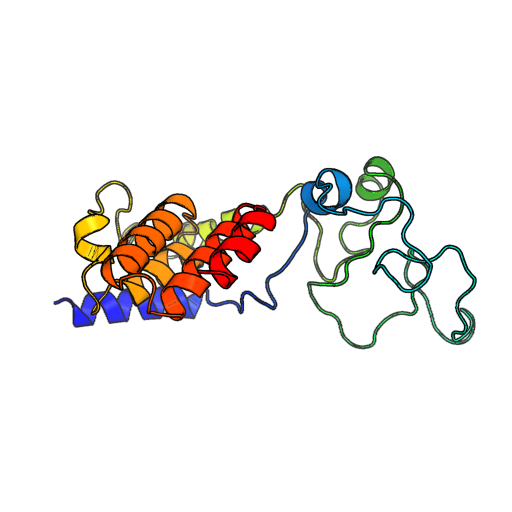 ARG A 1 131 ? -6.234 -12.323 20.003 1.00 89.38 131 ARG A N 1
ATOM 971 C CA . ARG A 1 131 ? -7.366 -12.080 20.917 1.00 89.38 131 ARG A CA 1
ATOM 972 C C . ARG A 1 131 ? -8.026 -10.718 20.700 1.00 89.38 131 ARG A C 1
ATOM 974 O O . ARG A 1 131 ? -8.907 -10.334 21.471 1.00 89.38 131 ARG A O 1
ATOM 981 N N . LEU A 1 132 ? -7.596 -9.974 19.684 1.00 90.50 132 LEU A N 1
ATOM 982 C CA . LEU A 1 132 ? -8.097 -8.638 19.408 1.00 90.50 132 LEU A CA 1
ATOM 983 C C . LEU A 1 132 ? -9.503 -8.708 18.799 1.00 90.50 132 LEU A C 1
ATOM 985 O O . LEU A 1 132 ? -9.723 -9.349 17.775 1.00 90.50 132 LEU A O 1
ATOM 989 N N . ASN A 1 133 ? -10.461 -7.999 19.399 1.00 92.56 133 ASN A N 1
ATOM 990 C CA . ASN A 1 133 ? -11.787 -7.831 18.807 1.00 92.56 133 ASN A CA 1
ATOM 991 C C . ASN A 1 133 ? -11.755 -6.706 17.762 1.00 92.56 133 ASN A C 1
ATOM 993 O O . ASN A 1 133 ? -11.880 -5.527 18.103 1.00 92.56 133 ASN A O 1
ATOM 997 N N . VAL A 1 134 ? -11.585 -7.084 16.497 1.00 91.81 134 VAL A N 1
ATOM 998 C CA . VAL A 1 134 ? -11.465 -6.143 15.376 1.00 91.81 134 VAL A CA 1
ATOM 999 C C . VAL A 1 134 ? -12.698 -5.252 15.242 1.00 91.81 134 VAL A C 1
ATOM 1001 O O . VAL A 1 134 ? -12.544 -4.040 15.135 1.00 91.81 134 VAL A O 1
ATOM 1004 N N . ASP A 1 135 ? -13.910 -5.803 15.325 1.00 91.25 135 ASP A N 1
ATOM 1005 C CA . ASP A 1 135 ? -15.146 -5.033 15.123 1.00 91.25 135 ASP A CA 1
ATOM 1006 C C . ASP A 1 135 ? -15.304 -3.904 16.149 1.00 91.25 135 ASP A C 1
ATOM 1008 O O . ASP A 1 135 ? -15.700 -2.782 15.815 1.00 91.25 135 ASP A O 1
ATOM 1012 N N . LYS A 1 136 ? -14.934 -4.176 17.406 1.00 92.69 136 LYS A N 1
ATOM 1013 C CA . LYS A 1 136 ? -14.975 -3.182 18.482 1.00 92.69 136 LYS A CA 1
ATOM 1014 C C . LYS A 1 136 ? -13.973 -2.055 18.244 1.00 92.69 136 LYS A C 1
ATOM 1016 O O . LYS A 1 136 ? -14.329 -0.889 18.369 1.00 92.69 136 LYS A O 1
ATOM 1021 N N . TYR A 1 137 ? -12.721 -2.390 17.939 1.00 92.25 137 TYR A N 1
ATOM 1022 C CA . TYR A 1 137 ? -11.657 -1.388 17.867 1.00 92.25 137 TYR A CA 1
ATOM 1023 C C . TYR A 1 137 ? -11.573 -0.681 16.516 1.00 92.25 137 TYR A C 1
ATOM 1025 O O . TYR A 1 137 ? -11.133 0.460 16.476 1.00 92.25 137 TYR A O 1
ATOM 1033 N N . ALA A 1 138 ? -12.036 -1.296 15.428 1.00 91.62 138 ALA A N 1
ATOM 1034 C CA . ALA A 1 138 ? -12.116 -0.647 14.121 1.00 91.62 138 ALA A CA 1
ATOM 1035 C C . ALA A 1 138 ? -13.192 0.451 14.083 1.00 91.62 138 ALA A C 1
ATOM 1037 O O . ALA A 1 138 ? -13.059 1.439 13.357 1.00 91.62 138 ALA A O 1
ATOM 1038 N N . THR A 1 139 ? -14.254 0.297 14.879 1.00 90.19 139 THR A N 1
ATOM 1039 C CA . THR A 1 139 ? -15.362 1.259 14.944 1.00 90.19 139 THR A CA 1
ATOM 1040 C C . THR A 1 139 ? -15.126 2.414 15.915 1.00 90.19 139 THR A C 1
ATOM 1042 O O . THR A 1 139 ? -15.840 3.412 15.823 1.00 90.19 139 THR A O 1
ATOM 1045 N N . ASP A 1 140 ? -14.127 2.318 16.799 1.00 92.00 140 ASP A N 1
ATOM 1046 C CA . ASP A 1 140 ? -13.774 3.373 17.752 1.00 92.00 140 ASP A CA 1
ATOM 1047 C C . ASP A 1 140 ? -12.801 4.396 17.121 1.00 92.00 140 ASP A C 1
ATOM 1049 O O . ASP A 1 140 ? -11.619 4.088 16.931 1.00 92.00 140 ASP A O 1
ATOM 1053 N N . PRO A 1 141 ? -13.253 5.631 16.820 1.00 89.44 141 PRO A N 1
ATOM 1054 C CA . PRO A 1 141 ? -12.441 6.643 16.145 1.00 89.44 141 PRO A CA 1
ATOM 1055 C C . PRO A 1 141 ? -11.263 7.157 16.981 1.00 89.44 141 PRO A C 1
ATOM 1057 O O . PRO A 1 141 ? -10.373 7.798 16.431 1.00 89.44 141 PRO A O 1
ATOM 1060 N N . GLN A 1 142 ? -11.248 6.920 18.297 1.00 89.81 142 GLN A N 1
ATOM 1061 C CA . GLN A 1 142 ? -10.158 7.380 19.162 1.00 89.81 142 GLN A CA 1
ATOM 1062 C C . GLN A 1 142 ? -8.905 6.509 19.041 1.00 89.81 142 GLN A C 1
ATOM 1064 O O . GLN A 1 142 ? -7.812 6.958 19.380 1.00 89.81 142 GLN A O 1
ATOM 1069 N N . ILE A 1 143 ? -9.051 5.263 18.581 1.00 92.75 143 ILE A N 1
ATOM 1070 C CA . ILE A 1 143 ? -7.956 4.286 18.564 1.00 92.75 143 ILE A CA 1
ATOM 1071 C C . ILE A 1 143 ? -7.770 3.578 17.226 1.00 92.75 143 ILE A C 1
ATOM 1073 O O . ILE A 1 143 ? -6.661 3.133 16.946 1.00 92.75 143 ILE A O 1
ATOM 1077 N N . ASN A 1 144 ? -8.802 3.493 16.384 1.00 93.69 144 ASN A N 1
ATOM 1078 C CA . ASN A 1 144 ? -8.757 2.718 15.145 1.00 93.69 144 ASN A CA 1
ATOM 1079 C C . ASN A 1 144 ? -7.585 3.090 14.223 1.00 93.69 144 ASN A C 1
ATOM 1081 O O . ASN A 1 144 ? -6.948 2.189 13.686 1.00 93.69 144 ASN A O 1
ATOM 1085 N N . ARG A 1 145 ? -7.262 4.381 14.072 1.00 94.69 145 ARG A N 1
ATOM 1086 C CA . ARG A 1 145 ? -6.141 4.851 13.241 1.00 94.69 145 ARG A CA 1
ATOM 1087 C C . ARG A 1 145 ? -4.793 4.401 13.797 1.00 94.69 145 ARG A C 1
ATOM 1089 O O . ARG A 1 145 ? -4.041 3.741 13.093 1.00 94.69 145 ARG A O 1
ATOM 1096 N N . TYR A 1 146 ? -4.545 4.659 15.080 1.00 94.44 146 TYR A N 1
ATOM 1097 C CA . TYR A 1 146 ? -3.305 4.253 15.749 1.00 94.44 146 TYR A CA 1
ATOM 1098 C C . TYR A 1 146 ? -3.126 2.733 15.770 1.00 94.44 146 TYR A C 1
ATOM 1100 O O . TYR A 1 146 ? -2.023 2.222 15.603 1.00 94.44 146 TYR A O 1
ATOM 1108 N N . LEU A 1 147 ? -4.221 1.996 15.958 1.00 93.88 147 LEU A N 1
ATOM 1109 C CA . LEU A 1 147 ? -4.213 0.539 15.937 1.00 93.88 147 LEU A CA 1
ATOM 1110 C C . LEU A 1 147 ? -3.930 -0.004 14.534 1.00 93.88 147 LEU A C 1
ATOM 1112 O O . LEU A 1 147 ? -3.146 -0.939 14.397 1.00 93.88 147 LEU A O 1
ATOM 1116 N N . PHE A 1 148 ? -4.545 0.583 13.505 1.00 95.12 148 PHE A N 1
ATOM 1117 C CA . PHE A 1 148 ? -4.257 0.241 12.116 1.00 95.12 148 PHE A CA 1
ATOM 1118 C C . PHE A 1 148 ? -2.780 0.480 11.790 1.00 95.12 148 PHE A C 1
ATOM 1120 O O . PHE A 1 148 ? -2.126 -0.425 11.283 1.00 95.12 148 PHE A O 1
ATOM 1127 N N . GLU A 1 149 ? -2.247 1.658 12.114 1.00 92.44 149 GLU A N 1
ATOM 1128 C CA . GLU A 1 149 ? -0.856 2.030 11.832 1.00 92.44 149 GLU A CA 1
ATOM 1129 C C . GLU A 1 149 ? 0.141 1.116 12.549 1.00 92.44 149 GLU A C 1
ATOM 1131 O O . GLU A 1 149 ? 1.067 0.617 11.911 1.00 92.44 149 GLU A O 1
ATOM 1136 N N . TYR A 1 150 ? -0.106 0.796 13.821 1.00 91.62 150 TYR A N 1
ATOM 1137 C CA . TYR A 1 150 ? 0.695 -0.167 14.575 1.00 91.62 150 TYR A CA 1
ATOM 1138 C C . TYR A 1 150 ? 0.691 -1.556 13.923 1.00 91.62 150 TYR A C 1
ATOM 1140 O O . TYR A 1 150 ? 1.745 -2.143 13.686 1.00 91.62 150 TYR A O 1
ATOM 1148 N N . ILE A 1 151 ? -0.482 -2.090 13.574 1.00 91.50 151 ILE A N 1
ATOM 1149 C CA . ILE A 1 151 ? -0.573 -3.425 12.965 1.00 91.50 151 ILE A CA 1
ATOM 1150 C C . ILE A 1 151 ? 0.070 -3.436 11.574 1.00 91.50 151 ILE A C 1
ATOM 1152 O O . ILE A 1 151 ? 0.732 -4.403 11.200 1.00 91.50 151 ILE A O 1
ATOM 1156 N N . PHE A 1 152 ? -0.103 -2.361 10.810 1.00 90.56 152 PHE A N 1
ATOM 1157 C CA . PHE A 1 152 ? 0.385 -2.251 9.444 1.00 90.56 152 PHE A CA 1
ATOM 1158 C C . PHE A 1 152 ? 1.910 -2.047 9.371 1.00 90.56 152 PHE A C 1
ATOM 1160 O O . PHE A 1 152 ? 2.566 -2.692 8.552 1.00 90.56 152 PHE A O 1
ATOM 1167 N N . MET A 1 153 ? 2.474 -1.167 10.208 1.00 87.25 153 MET A N 1
ATOM 1168 C CA . MET A 1 153 ? 3.896 -0.794 10.171 1.00 87.25 153 MET A CA 1
ATOM 1169 C C . MET A 1 153 ? 4.760 -1.630 11.113 1.00 87.25 153 MET A C 1
ATOM 1171 O O . MET A 1 153 ? 5.826 -2.088 10.707 1.00 87.25 153 MET A O 1
ATOM 1175 N N . HIS A 1 154 ? 4.314 -1.824 12.357 1.00 85.81 154 HIS A N 1
ATOM 1176 C CA . HIS A 1 154 ? 5.115 -2.455 13.407 1.00 85.81 154 HIS A CA 1
ATOM 1177 C C . HIS A 1 154 ? 4.951 -3.977 13.437 1.00 85.81 154 HIS A C 1
ATOM 1179 O O . HIS A 1 154 ? 5.942 -4.703 13.406 1.00 85.81 154 HIS A O 1
ATOM 1185 N N . GLU A 1 155 ? 3.715 -4.483 13.459 1.00 85.19 155 GLU A N 1
ATOM 1186 C CA . GLU A 1 155 ? 3.479 -5.938 13.471 1.00 85.19 155 GLU A CA 1
ATOM 1187 C C . GLU A 1 155 ? 3.610 -6.567 12.079 1.00 85.19 155 GLU A C 1
ATOM 1189 O O . GLU A 1 155 ? 4.024 -7.716 11.943 1.00 85.19 155 GLU A O 1
ATOM 1194 N N . GLY A 1 156 ? 3.249 -5.824 11.031 1.00 84.25 156 GLY A N 1
ATOM 1195 C CA . GLY A 1 156 ? 3.271 -6.312 9.654 1.00 84.25 156 GLY A CA 1
ATOM 1196 C C . GLY A 1 156 ? 2.187 -7.352 9.332 1.00 84.25 156 GLY A C 1
ATOM 1197 O O . GLY A 1 156 ? 2.260 -7.993 8.281 1.00 84.25 156 GLY A O 1
ATOM 1198 N N . ASP A 1 157 ? 1.167 -7.524 10.184 1.00 87.88 157 ASP A N 1
ATOM 1199 C CA . ASP A 1 157 ? 0.028 -8.409 9.905 1.00 87.88 157 ASP A CA 1
ATOM 1200 C C . ASP A 1 157 ? -0.959 -7.727 8.949 1.00 87.88 157 ASP A C 1
ATOM 1202 O O . ASP A 1 157 ? -1.925 -7.060 9.336 1.00 87.88 157 ASP A O 1
ATOM 1206 N N . MET A 1 158 ? -0.716 -7.925 7.653 1.00 87.88 158 MET A N 1
ATOM 1207 C CA . MET A 1 158 ? -1.525 -7.319 6.600 1.00 87.88 158 MET A CA 1
ATOM 1208 C C . MET A 1 158 ? -2.985 -7.787 6.615 1.00 87.88 158 MET A C 1
ATOM 1210 O O . MET A 1 158 ? -3.878 -7.031 6.232 1.00 87.88 158 MET A O 1
ATOM 1214 N N . ARG A 1 159 ? -3.247 -9.023 7.062 1.00 89.25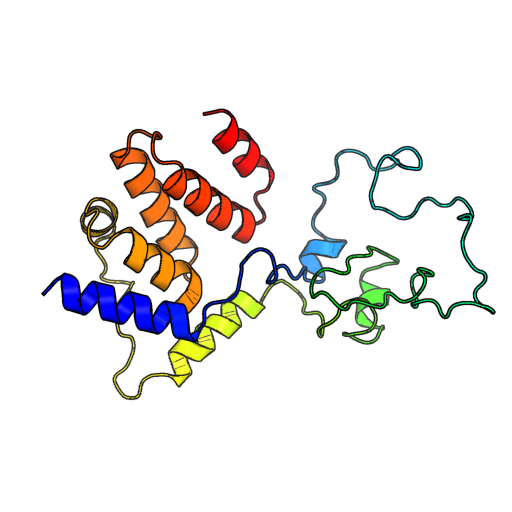 159 ARG A N 1
ATOM 1215 C CA . ARG A 1 159 ? -4.604 -9.589 7.100 1.00 89.25 159 ARG A CA 1
ATOM 1216 C C . ARG A 1 159 ? -5.448 -8.863 8.124 1.00 89.25 159 ARG A C 1
ATOM 1218 O O . ARG A 1 159 ? -6.573 -8.470 7.821 1.00 89.25 159 ARG A O 1
ATOM 1225 N N . LEU A 1 160 ? -4.901 -8.666 9.312 1.00 92.06 160 LEU A N 1
ATOM 1226 C CA . LEU A 1 160 ? -5.593 -7.956 10.371 1.00 92.06 160 LEU A CA 1
ATOM 1227 C C . LEU A 1 160 ? -5.718 -6.456 10.058 1.00 92.06 160 LEU A C 1
ATOM 1229 O O . LEU A 1 160 ? -6.791 -5.882 10.253 1.00 92.06 160 LEU A O 1
ATOM 1233 N N . ALA A 1 161 ? -4.672 -5.838 9.496 1.00 92.88 161 ALA A N 1
ATOM 1234 C CA . ALA A 1 161 ? -4.715 -4.445 9.043 1.00 92.88 161 ALA A CA 1
ATOM 1235 C C . ALA A 1 161 ? -5.831 -4.217 8.008 1.00 92.88 161 ALA A C 1
ATOM 1237 O O . ALA A 1 161 ? -6.612 -3.269 8.130 1.00 92.88 161 ALA A O 1
ATOM 1238 N N . HIS A 1 162 ? -5.962 -5.122 7.030 1.00 93.62 162 HIS A N 1
ATOM 1239 C CA . HIS A 1 162 ? -7.030 -5.079 6.030 1.00 93.62 162 HIS A CA 1
ATOM 1240 C C . HIS A 1 162 ? -8.421 -5.191 6.665 1.00 93.62 162 HIS A C 1
ATOM 1242 O O . HIS A 1 162 ? -9.302 -4.399 6.332 1.00 93.62 162 HIS A O 1
ATOM 1248 N N . GLN A 1 163 ? -8.615 -6.108 7.620 1.00 93.62 163 GLN A N 1
ATOM 1249 C CA . GLN A 1 163 ? -9.895 -6.266 8.320 1.00 93.62 163 GLN A CA 1
ATOM 1250 C C . GLN A 1 163 ? -10.303 -5.000 9.084 1.00 93.62 163 GLN A C 1
ATOM 1252 O O . GLN A 1 163 ? -11.459 -4.580 8.995 1.00 93.62 163 GLN A O 1
ATOM 1257 N N . ILE A 1 164 ? -9.362 -4.359 9.786 1.00 94.62 164 ILE A N 1
ATOM 1258 C CA . ILE A 1 164 ? -9.609 -3.093 10.493 1.00 94.62 164 ILE A CA 1
ATOM 1259 C C . ILE A 1 164 ? -10.000 -2.001 9.500 1.00 94.62 164 ILE A C 1
ATOM 1261 O O . ILE A 1 164 ? -11.021 -1.337 9.689 1.00 94.62 164 ILE A O 1
ATOM 1265 N N . ALA A 1 165 ? -9.227 -1.841 8.424 1.00 94.62 165 ALA A N 1
ATOM 1266 C CA . ALA A 1 165 ? -9.498 -0.827 7.415 1.00 94.62 165 ALA A CA 1
ATOM 1267 C C . ALA A 1 165 ? -10.856 -1.052 6.732 1.00 94.62 165 ALA A C 1
ATOM 1269 O O . ALA A 1 165 ? -11.614 -0.101 6.545 1.00 94.62 165 ALA A O 1
ATOM 1270 N N . ALA A 1 166 ? -11.223 -2.299 6.426 1.00 93.38 166 ALA A N 1
ATOM 1271 C CA . ALA A 1 166 ? -12.519 -2.643 5.848 1.00 93.38 166 ALA A CA 1
ATOM 1272 C C . ALA A 1 166 ? -13.684 -2.315 6.799 1.00 93.38 166 ALA A C 1
ATOM 1274 O O . ALA A 1 166 ? -14.655 -1.671 6.392 1.00 93.38 166 ALA A O 1
ATOM 1275 N N . ALA A 1 167 ? -13.578 -2.702 8.074 1.00 93.94 167 ALA A N 1
ATOM 1276 C CA . ALA A 1 167 ? -14.601 -2.425 9.081 1.00 93.94 167 ALA A CA 1
ATOM 1277 C C . ALA A 1 167 ? -14.767 -0.915 9.334 1.00 93.94 167 ALA A C 1
ATOM 1279 O O . ALA A 1 167 ? -15.893 -0.408 9.370 1.00 93.94 167 ALA A O 1
ATOM 1280 N N . ALA A 1 168 ? -13.661 -0.173 9.425 1.00 93.94 168 ALA A N 1
ATOM 1281 C CA . ALA A 1 168 ? -13.672 1.276 9.600 1.00 93.94 168 ALA A CA 1
ATOM 1282 C C . ALA A 1 168 ? -14.191 2.024 8.353 1.00 93.94 168 ALA A C 1
ATOM 1284 O O . ALA A 1 168 ? -14.938 3.000 8.475 1.00 93.94 168 ALA A O 1
ATOM 1285 N N . THR A 1 169 ? -13.891 1.530 7.146 1.00 93.38 169 THR A N 1
ATOM 1286 C CA . THR A 1 169 ? -14.448 2.066 5.888 1.00 93.38 169 THR A CA 1
ATOM 1287 C C . THR A 1 169 ? -15.965 1.898 5.846 1.00 93.38 169 THR A C 1
ATOM 1289 O O . THR A 1 169 ? -16.692 2.843 5.540 1.00 93.38 169 THR A O 1
ATOM 1292 N N . LYS A 1 170 ? -16.466 0.713 6.218 1.00 91.81 170 LYS A N 1
ATOM 1293 C CA . LYS A 1 170 ? -17.907 0.444 6.294 1.00 91.81 170 LYS A CA 1
ATOM 1294 C C . LYS A 1 170 ? -18.589 1.344 7.326 1.00 91.81 170 LYS A C 1
ATOM 1296 O O . LYS A 1 170 ? -19.661 1.878 7.058 1.00 91.81 170 LYS A O 1
ATOM 1301 N N . LYS A 1 171 ? -17.962 1.550 8.489 1.00 92.31 171 LYS A N 1
ATOM 1302 C CA . LYS A 1 171 ? -18.487 2.423 9.551 1.00 92.31 171 LYS A CA 1
ATOM 1303 C C . LYS A 1 171 ? -18.526 3.900 9.152 1.00 92.31 171 LYS A C 1
ATOM 1305 O O . LYS A 1 171 ? -19.422 4.611 9.594 1.00 92.31 171 LYS A O 1
ATOM 1310 N N . SER A 1 172 ? -17.579 4.344 8.329 1.00 91.12 172 SER A N 1
ATOM 1311 C CA . SER A 1 172 ? -17.527 5.705 7.780 1.00 91.12 172 SER A CA 1
ATOM 1312 C C . SER A 1 172 ? -18.334 5.877 6.487 1.00 91.12 172 SER A C 1
ATOM 1314 O O . SER A 1 172 ? -18.214 6.911 5.833 1.00 91.12 172 SER A O 1
ATOM 1316 N N . GLU A 1 173 ? -19.152 4.884 6.110 1.00 91.38 173 GLU A N 1
ATOM 1317 C CA . GLU A 1 173 ? -19.988 4.898 4.900 1.00 91.38 173 GLU A CA 1
ATOM 1318 C C . GLU A 1 173 ? -19.195 5.218 3.624 1.00 91.38 173 GLU A C 1
ATOM 1320 O O . GLU A 1 173 ? -19.708 5.871 2.718 1.00 91.38 173 GLU A O 1
ATOM 1325 N N . TYR A 1 174 ? -17.932 4.782 3.551 1.00 89.56 174 TYR A N 1
ATOM 1326 C CA . TYR A 1 174 ? -17.039 5.044 2.415 1.00 89.56 174 TYR A CA 1
ATOM 1327 C C . TYR A 1 174 ? -16.784 6.541 2.146 1.00 89.56 174 TYR A C 1
ATOM 1329 O O . TYR A 1 174 ? -16.397 6.913 1.040 1.00 89.56 174 TYR A O 1
ATOM 1337 N N . LYS A 1 175 ? -16.973 7.418 3.141 1.00 90.25 175 LYS A N 1
ATOM 1338 C CA . LYS A 1 175 ? -16.768 8.872 2.994 1.00 90.25 175 LYS A CA 1
ATOM 1339 C C . LYS A 1 175 ? -15.381 9.341 3.430 1.00 90.25 175 LYS A C 1
ATOM 1341 O O . LYS A 1 175 ? -14.908 10.362 2.940 1.00 90.25 175 LYS A O 1
ATOM 1346 N N . ASP A 1 176 ? -14.721 8.618 4.335 1.00 91.38 176 ASP A N 1
ATOM 1347 C CA . ASP A 1 176 ? -13.394 8.998 4.832 1.00 91.38 176 ASP A CA 1
ATOM 1348 C C . ASP A 1 176 ? -12.289 8.541 3.864 1.00 91.38 176 ASP A C 1
ATOM 1350 O O . ASP A 1 176 ? -12.081 7.345 3.634 1.00 91.38 176 ASP A O 1
ATOM 1354 N N . TRP A 1 177 ? -11.557 9.510 3.311 1.00 91.94 177 TRP A N 1
ATOM 1355 C CA . TRP A 1 177 ? -10.443 9.274 2.392 1.00 91.94 177 TRP A CA 1
ATOM 1356 C C . TRP A 1 177 ? -9.301 8.486 3.045 1.00 91.94 177 TRP A C 1
ATOM 1358 O O . TRP A 1 177 ? -8.625 7.717 2.359 1.00 91.94 177 TRP A O 1
ATOM 1368 N N . TYR A 1 178 ? -9.092 8.646 4.358 1.00 93.75 178 TYR A N 1
ATOM 1369 C CA . TYR A 1 178 ? -8.016 7.969 5.077 1.00 93.75 178 TYR A CA 1
ATOM 1370 C C . TYR A 1 178 ? -8.204 6.456 4.999 1.00 93.75 178 TYR A C 1
ATOM 1372 O O . TYR A 1 178 ? -7.271 5.731 4.664 1.00 93.75 178 TYR A O 1
ATOM 1380 N N . TRP A 1 179 ? -9.430 5.980 5.230 1.00 94.12 179 TRP A N 1
ATOM 1381 C CA . TRP A 1 179 ? -9.737 4.553 5.207 1.00 94.12 179 TRP A CA 1
ATOM 1382 C C . TRP A 1 179 ? -9.697 3.959 3.794 1.00 94.12 179 TRP A C 1
ATOM 1384 O O . TRP A 1 179 ? -9.237 2.828 3.626 1.00 94.12 179 TRP A O 1
ATOM 1394 N N . LYS A 1 180 ? -10.050 4.744 2.764 1.00 92.00 180 LYS A N 1
ATOM 1395 C CA . LYS A 1 180 ? -9.825 4.356 1.359 1.00 92.00 180 LYS A CA 1
ATOM 1396 C C . LYS A 1 180 ? -8.334 4.187 1.055 1.00 92.00 180 LYS A C 1
ATOM 1398 O O . LYS A 1 180 ? -7.939 3.183 0.467 1.00 92.00 180 LYS A O 1
ATOM 1403 N N . ASN A 1 181 ? -7.503 5.132 1.498 1.00 91.69 181 ASN A N 1
ATOM 1404 C CA . ASN A 1 181 ? -6.051 5.060 1.338 1.00 91.69 181 ASN A CA 1
ATOM 1405 C C . ASN A 1 181 ? -5.453 3.873 2.114 1.00 91.69 181 ASN A C 1
ATOM 1407 O O . ASN A 1 181 ? -4.650 3.125 1.567 1.00 91.69 181 ASN A O 1
ATOM 1411 N N . ALA A 1 182 ? -5.883 3.651 3.359 1.00 92.69 182 ALA A N 1
ATOM 1412 C CA . ALA A 1 182 ? -5.467 2.523 4.191 1.00 92.69 182 ALA A CA 1
ATOM 1413 C C . ALA A 1 182 ? -5.763 1.169 3.522 1.00 92.69 182 ALA A C 1
ATOM 1415 O O . ALA A 1 182 ? -4.873 0.327 3.414 1.00 92.69 182 ALA A O 1
ATOM 1416 N N . LEU A 1 183 ? -6.977 0.983 2.987 1.00 91.75 183 LEU A N 1
ATOM 1417 C CA . LEU A 1 183 ? -7.319 -0.202 2.195 1.00 91.75 183 LEU A CA 1
ATOM 1418 C C . LEU A 1 183 ? -6.464 -0.323 0.929 1.00 91.75 183 LEU A C 1
ATOM 1420 O O . LEU A 1 183 ? -5.994 -1.415 0.616 1.00 91.75 183 LEU A O 1
ATOM 1424 N N . GLY A 1 184 ? -6.234 0.786 0.220 1.00 89.06 184 GLY A N 1
ATOM 1425 C CA . GLY A 1 184 ? -5.361 0.830 -0.954 1.00 89.06 184 GLY A CA 1
ATOM 1426 C C . GLY A 1 184 ? -3.939 0.360 -0.642 1.00 89.06 184 GLY A C 1
ATOM 1427 O O . GLY A 1 184 ? -3.406 -0.482 -1.362 1.00 89.06 184 GLY A O 1
ATOM 1428 N N . LYS A 1 185 ? -3.360 0.821 0.474 1.00 88.88 185 LYS A N 1
ATOM 1429 C CA . LYS A 1 185 ? -2.052 0.364 0.972 1.00 88.88 185 LYS A CA 1
ATOM 1430 C C . LYS A 1 185 ? -2.050 -1.139 1.250 1.00 88.88 185 LYS A C 1
ATOM 1432 O O . LYS A 1 185 ? -1.120 -1.829 0.841 1.00 88.88 185 LYS A O 1
ATOM 1437 N N . CYS A 1 186 ? -3.101 -1.670 1.880 1.00 89.75 186 CYS A N 1
ATOM 1438 C CA .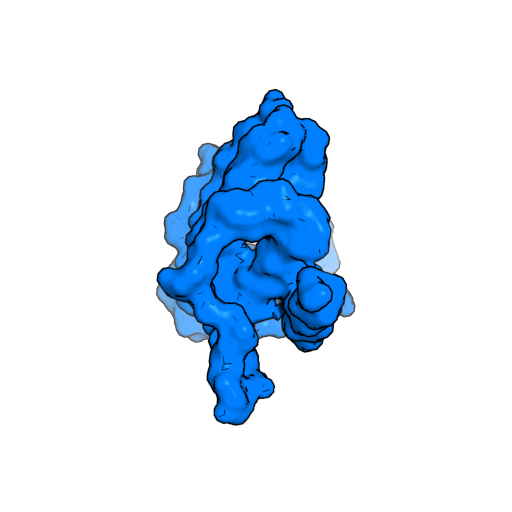 CYS A 1 186 ? -3.219 -3.110 2.114 1.00 89.75 186 CYS A CA 1
ATOM 1439 C C . CYS A 1 186 ? -3.300 -3.916 0.810 1.00 89.75 186 CYS A C 1
ATOM 1441 O O . CYS A 1 186 ? -2.620 -4.930 0.671 1.00 89.75 186 CYS A O 1
ATOM 1443 N N . TYR A 1 187 ? -4.085 -3.467 -0.172 1.00 87.50 187 TYR A N 1
ATOM 1444 C CA . TYR A 1 187 ? -4.160 -4.132 -1.477 1.00 87.50 187 TYR A CA 1
ATOM 1445 C C . TYR A 1 187 ? -2.849 -4.058 -2.254 1.00 87.50 187 TYR A C 1
ATOM 1447 O O . TYR A 1 187 ? -2.458 -5.052 -2.867 1.00 87.50 187 TYR A O 1
ATOM 1455 N N . TYR A 1 188 ? -2.146 -2.925 -2.180 1.00 84.81 188 TYR A N 1
ATOM 1456 C CA . TYR A 1 188 ? -0.820 -2.771 -2.773 1.00 84.81 188 TYR A CA 1
ATOM 1457 C C . TYR A 1 188 ? 0.167 -3.782 -2.189 1.00 84.81 188 TYR A C 1
ATOM 1459 O O . TYR A 1 188 ? 0.837 -4.495 -2.930 1.00 84.81 188 TYR A O 1
ATOM 1467 N N . ARG A 1 189 ? 0.175 -3.927 -0.859 1.00 81.69 189 ARG A N 1
ATOM 1468 C CA . ARG A 1 189 ? 0.988 -4.917 -0.139 1.00 81.69 189 ARG A CA 1
ATOM 1469 C C . ARG A 1 189 ? 0.649 -6.364 -0.524 1.00 81.69 189 ARG A C 1
ATOM 1471 O O . ARG A 1 189 ? 1.531 -7.214 -0.504 1.00 81.69 189 ARG A O 1
ATOM 1478 N N . TYR A 1 190 ? -0.599 -6.650 -0.904 1.00 81.94 190 TYR A N 1
ATOM 1479 C CA . TYR A 1 190 ? -1.000 -7.956 -1.440 1.00 81.94 190 TYR A CA 1
ATOM 1480 C C . TYR A 1 190 ? -0.648 -8.178 -2.918 1.00 81.94 190 TYR A C 1
ATOM 1482 O O . TYR A 1 190 ? -0.877 -9.274 -3.426 1.00 81.94 190 TYR A O 1
ATOM 1490 N N . GLY A 1 191 ? -0.135 -7.167 -3.623 1.00 77.94 191 GLY A N 1
ATOM 1491 C CA . GLY A 1 191 ? 0.098 -7.230 -5.068 1.00 77.94 191 GLY A CA 1
ATOM 1492 C C . GLY A 1 191 ? -1.182 -7.125 -5.907 1.00 77.94 191 GLY A C 1
ATOM 1493 O O . GLY A 1 191 ? -1.153 -7.367 -7.111 1.00 77.94 191 GLY A O 1
ATOM 1494 N N . ILE A 1 192 ? -2.319 -6.748 -5.308 1.00 80.44 192 ILE A N 1
ATOM 1495 C CA . ILE A 1 192 ? -3.612 -6.646 -6.002 1.00 80.44 192 ILE A CA 1
ATOM 1496 C C . ILE A 1 192 ? -3.793 -5.217 -6.526 1.00 80.44 192 ILE A C 1
ATOM 1498 O O . ILE A 1 192 ? -4.507 -4.395 -5.952 1.00 80.44 192 ILE A O 1
ATOM 1502 N N . THR A 1 193 ? -3.147 -4.914 -7.648 1.00 73.25 193 THR A N 1
ATOM 1503 C CA . THR A 1 193 ? -3.136 -3.567 -8.247 1.00 73.25 193 THR A CA 1
ATOM 1504 C C . THR A 1 193 ? -4.477 -3.166 -8.877 1.00 73.25 193 THR A C 1
ATOM 1506 O O . THR A 1 193 ? -4.856 -1.997 -8.832 1.00 73.25 193 THR A O 1
ATOM 1509 N N . VAL A 1 194 ? -5.259 -4.125 -9.387 1.00 65.50 194 VAL A N 1
ATOM 1510 C CA . VAL A 1 194 ? -6.568 -3.866 -10.025 1.00 65.50 194 VAL A CA 1
ATOM 1511 C C . VAL A 1 194 ? -7.634 -3.413 -9.017 1.00 65.50 194 VAL A C 1
ATOM 1513 O O . VAL A 1 194 ? -8.444 -2.537 -9.320 1.00 65.50 194 VAL A O 1
ATOM 1516 N N . ALA A 1 195 ? -7.619 -3.955 -7.795 1.00 61.97 195 ALA A N 1
ATOM 1517 C CA . ALA A 1 195 ? -8.586 -3.598 -6.751 1.00 61.97 195 ALA A CA 1
ATOM 1518 C C . ALA A 1 195 ? -8.443 -2.136 -6.285 1.00 61.97 195 ALA A C 1
ATOM 1520 O O . ALA A 1 195 ? -9.428 -1.511 -5.891 1.00 61.97 195 ALA A O 1
ATOM 1521 N N . ILE A 1 196 ? -7.238 -1.566 -6.391 1.00 60.84 196 ILE A N 1
ATOM 1522 C CA . ILE A 1 196 ? -6.968 -0.159 -6.069 1.00 60.84 196 ILE A CA 1
ATOM 1523 C C . ILE A 1 196 ? -7.735 0.768 -7.020 1.00 60.84 196 ILE A C 1
ATOM 1525 O O . ILE A 1 196 ? -8.262 1.791 -6.589 1.00 60.84 196 ILE A O 1
ATOM 1529 N N . HIS A 1 197 ? -7.863 0.402 -8.298 1.00 56.38 197 HIS A N 1
ATOM 1530 C CA . HIS A 1 197 ? -8.576 1.231 -9.269 1.00 56.38 197 HIS A CA 1
ATOM 1531 C C . HIS A 1 197 ? -10.084 1.305 -8.983 1.00 56.38 197 HIS A C 1
ATOM 1533 O O . HIS A 1 197 ? -10.680 2.372 -9.111 1.00 56.38 197 HIS A O 1
ATOM 1539 N N . LEU A 1 198 ? -10.682 0.201 -8.520 1.00 58.72 198 LEU A N 1
ATOM 1540 C CA . LEU A 1 198 ? -12.102 0.143 -8.153 1.00 58.72 198 LEU A CA 1
ATOM 1541 C C . LEU A 1 198 ? -12.420 0.977 -6.904 1.00 58.72 198 LEU A C 1
ATOM 1543 O O . LEU A 1 198 ? -13.462 1.623 -6.860 1.00 58.72 198 LEU A O 1
ATOM 1547 N N . LEU A 1 199 ? -11.509 1.030 -5.927 1.00 60.00 199 LEU A N 1
ATOM 1548 C CA . LEU A 1 199 ? -11.665 1.875 -4.735 1.00 60.00 199 LEU A CA 1
ATOM 1549 C C . LEU A 1 199 ? -11.670 3.379 -5.040 1.00 60.00 199 LEU A C 1
ATOM 1551 O O . LEU A 1 199 ? -12.237 4.148 -4.270 1.00 60.00 199 LEU A O 1
ATOM 1555 N N . ILE A 1 200 ? -11.017 3.805 -6.125 1.00 57.88 200 ILE A N 1
ATOM 1556 C CA . ILE A 1 200 ? -10.959 5.218 -6.532 1.00 57.88 200 ILE A CA 1
ATOM 1557 C C . ILE A 1 200 ? -12.261 5.645 -7.230 1.00 57.88 200 ILE A C 1
ATOM 1559 O O . ILE A 1 200 ? -12.597 6.827 -7.225 1.00 57.88 200 ILE A O 1
ATOM 1563 N N . GLN A 1 201 ? -13.000 4.701 -7.822 1.00 53.62 201 GLN A N 1
ATOM 1564 C CA . GLN A 1 201 ? -14.253 4.979 -8.534 1.00 53.62 201 GLN A CA 1
ATOM 1565 C C . GLN A 1 201 ? -15.501 4.988 -7.631 1.00 53.62 201 GLN A C 1
ATOM 1567 O O . GLN A 1 201 ? -16.545 5.472 -8.064 1.00 53.62 201 GLN A O 1
ATOM 1572 N N . SER A 1 202 ? -15.399 4.477 -6.397 1.00 52.69 202 SER A N 1
ATOM 1573 C CA . SER A 1 202 ? -16.439 4.513 -5.349 1.00 52.69 202 SER A CA 1
ATOM 1574 C C . SER A 1 202 ? -16.209 5.640 -4.351 1.00 52.69 202 SER A C 1
ATOM 1576 O O . SER A 1 202 ? -17.176 6.253 -3.860 1.00 52.69 202 SER A O 1
#